Protein AF-A0A3D4A4L4-F1 (afdb_monomer)

pLDDT: mean 89.63, std 11.92, range [38.53, 98.19]

Foldseek 3Di:
DPPDDDPQWDADDDLDDPPDADFPVRGTDADPPPVVRVVSRVVLVVQLVVLCVVQPPHPCSSVSRVVSSVLSVLVVVLVNLLVLLLVLLVVPPLSNLLSCVLQVLLQVLVVVCCVPPVDCCLGRSSSNPPLSSVLSVVLSVLSVPDPSVDPVSSVVSNVSSCVSSVVSPPQCASDPVQVSDTNDPDDD

Secondary structure (DSSP, 8-state):
---------EE-S-S-BTTB---HHHHEE--SGGGHHHHHHHHHHHHHHHHHHHHTTSTTHHHHHHHHHHHHHHHHHHHHHHHHHHHHTTTSHHHHHHHHHHHHHHHHHHHHHHHHT--GGG-GGGTT-HHHHHHHHHHHHHHHHS-TTSHHHHHHHHHHHHHHHGGG-SS-TT-GGGTT--S-SS--

Sequence (188 aa):
KLIGAGRMQFLNRPLQVEGLVRLPSAFGFIDPLHSTGIAHNLIAIERTVLAMEQHWGTSSLQTTLHEHEFLQFEEFLVSDLMIDTAYKCMDSPFAFEVATMLYFAAAIRYEENRLHQNDTSMGFLCAHEPFWKSAVGEVHAMCAELELAESKNQRKLESHVRNLIEPYNTAGLCRTDLNSMYAYTAAE

Solvent-accessible surface area (backbone atoms only — not comparable to full-atom values): 10873 Å² total; per-residue (Å²): 131,85,79,78,72,72,90,75,57,47,75,54,77,73,84,73,50,91,98,57,86,68,46,52,76,74,36,35,44,75,64,75,73,88,57,50,68,62,59,52,31,53,54,44,50,51,53,50,50,52,45,43,74,77,25,66,96,47,88,58,31,65,56,54,52,50,52,51,44,52,53,50,50,46,30,49,52,48,51,46,49,51,50,54,35,25,60,65,23,55,92,30,70,67,42,20,54,51,42,47,47,57,56,51,26,24,46,52,43,38,52,51,35,56,75,75,70,58,63,72,76,40,38,67,58,32,36,58,34,68,66,51,48,49,47,54,51,52,52,34,52,49,55,72,72,46,64,59,89,39,69,69,47,35,53,50,49,44,57,49,50,53,62,66,39,48,93,41,44,84,47,47,68,86,37,79,91,44,79,87,42,64,80,57,94,68,90,130

Nearest PDB structures (foldseek):
  5fvd-assembly2_C  TM=2.547E-01  e=5.587E+00  human metapneumovirus
  5fvd-assembly1_A  TM=2.738E-01  e=7.146E+00  human metapneumovirus

Radius of gyration: 18.16 Å; Cα contacts (8 Å, |Δi|>4): 212; chains: 1; bounding box: 50×39×50 Å

Structure (mmCIF, N/CA/C/O backbone):
data_AF-A0A3D4A4L4-F1
#
_entry.id   AF-A0A3D4A4L4-F1
#
loop_
_atom_site.group_PDB
_atom_site.id
_atom_site.type_symbol
_atom_site.label_atom_id
_atom_site.label_alt_id
_atom_site.label_comp_id
_atom_site.label_asym_id
_atom_site.label_entity_id
_atom_site.label_seq_id
_atom_site.pdbx_PDB_ins_code
_atom_site.Cartn_x
_atom_site.Cartn_y
_atom_site.Cartn_z
_atom_site.occupancy
_atom_site.B_iso_or_equiv
_atom_site.auth_seq_id
_atom_site.auth_comp_id
_atom_site.auth_asym_id
_atom_site.auth_atom_id
_atom_site.pdbx_PDB_model_num
ATOM 1 N N . LYS A 1 1 ? -9.506 -28.346 -14.303 1.00 47.88 1 LYS A N 1
ATOM 2 C CA .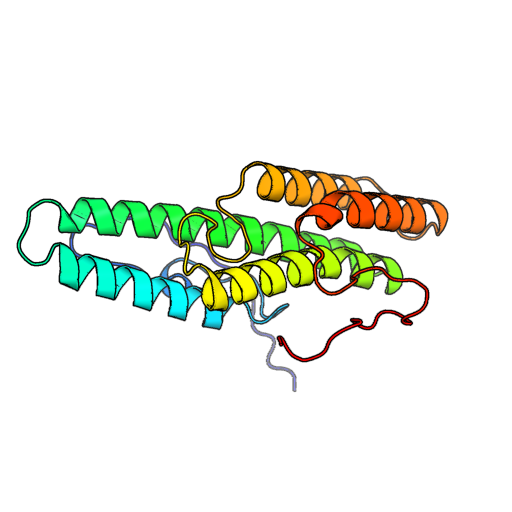 LYS A 1 1 ? -10.573 -27.391 -14.690 1.00 47.88 1 LYS A CA 1
ATOM 3 C C . LYS A 1 1 ? -10.426 -26.200 -13.752 1.00 47.88 1 LYS A C 1
ATOM 5 O O . LYS A 1 1 ? -10.782 -26.350 -12.593 1.00 47.88 1 LYS A O 1
ATOM 10 N N . LEU A 1 2 ? -9.783 -25.106 -14.176 1.00 49.56 2 LEU A N 1
ATOM 11 C CA . LEU A 1 2 ? -9.796 -23.889 -13.360 1.00 49.56 2 LEU A CA 1
ATOM 12 C C . LEU A 1 2 ? -11.250 -23.421 -13.301 1.00 49.56 2 LEU A C 1
ATOM 14 O O . LEU A 1 2 ? -11.870 -23.204 -14.341 1.00 49.56 2 LEU A O 1
ATOM 18 N N . ILE A 1 3 ? -11.816 -23.362 -12.099 1.00 55.84 3 ILE A N 1
ATOM 19 C CA . ILE A 1 3 ? -13.066 -22.646 -11.878 1.00 55.84 3 ILE A CA 1
ATOM 20 C C . ILE A 1 3 ? -12.682 -21.177 -12.016 1.00 55.84 3 ILE A C 1
ATOM 22 O O . ILE A 1 3 ? -12.005 -20.636 -11.148 1.00 55.84 3 ILE A O 1
ATOM 26 N N . GLY A 1 4 ? -13.028 -20.567 -13.148 1.00 57.97 4 GLY A N 1
ATOM 27 C CA . GLY A 1 4 ? -12.895 -19.127 -13.296 1.00 57.97 4 GLY A CA 1
ATOM 28 C C . GLY A 1 4 ? -13.881 -18.476 -12.340 1.00 57.97 4 GLY A C 1
ATOM 29 O O . GLY A 1 4 ? -15.087 -18.530 -12.578 1.00 57.97 4 GLY A O 1
ATOM 30 N N . ALA A 1 5 ? -13.388 -17.909 -11.242 1.00 65.75 5 ALA A N 1
ATOM 31 C CA . ALA A 1 5 ? -14.160 -16.901 -10.538 1.00 65.75 5 ALA A CA 1
ATOM 32 C C . ALA A 1 5 ? -14.370 -15.734 -11.518 1.00 65.75 5 ALA A C 1
ATOM 34 O O . ALA A 1 5 ? -13.467 -15.405 -12.289 1.00 65.75 5 ALA A O 1
ATOM 35 N N . GLY A 1 6 ? -15.571 -15.151 -11.543 1.00 83.19 6 GLY A N 1
ATOM 36 C CA . GLY A 1 6 ? -15.805 -13.905 -12.273 1.00 83.19 6 GLY A CA 1
ATOM 37 C C . GLY A 1 6 ? -14.993 -12.751 -11.670 1.00 83.19 6 GLY A C 1
ATOM 38 O O . GLY A 1 6 ? -14.008 -12.960 -10.965 1.00 83.19 6 GLY A O 1
ATOM 39 N N . ARG A 1 7 ? -15.426 -11.508 -11.890 1.00 89.00 7 ARG A N 1
ATOM 40 C CA . ARG A 1 7 ? -14.824 -10.360 -11.199 1.00 89.00 7 ARG A CA 1
ATOM 41 C C . ARG A 1 7 ? -14.957 -10.547 -9.682 1.00 89.00 7 ARG A C 1
ATOM 43 O O . ARG A 1 7 ? -16.070 -10.510 -9.164 1.00 89.00 7 ARG A O 1
ATOM 50 N N . MET A 1 8 ? -13.836 -10.762 -8.994 1.00 90.75 8 MET A N 1
ATOM 51 C CA . MET A 1 8 ? -13.804 -10.898 -7.534 1.00 90.75 8 MET A CA 1
ATOM 52 C C . MET A 1 8 ? -13.759 -9.537 -6.840 1.00 90.75 8 MET A C 1
ATOM 54 O O . MET A 1 8 ? -14.160 -9.436 -5.687 1.00 90.75 8 MET A O 1
ATOM 58 N N . GLN A 1 9 ? -13.280 -8.499 -7.531 1.00 94.56 9 GLN A N 1
ATOM 59 C CA . GLN A 1 9 ? -13.103 -7.172 -6.950 1.00 94.56 9 GLN A CA 1
ATOM 60 C C . GLN A 1 9 ? -14.441 -6.493 -6.692 1.00 94.56 9 GLN A C 1
ATOM 62 O O . GLN A 1 9 ? -15.271 -6.384 -7.602 1.00 94.56 9 GLN A O 1
ATOM 67 N N . PHE A 1 10 ? -14.621 -5.971 -5.483 1.00 94.69 10 PHE A N 1
ATOM 68 C CA . PHE A 1 10 ? -15.789 -5.178 -5.119 1.00 94.69 10 PHE A CA 1
ATOM 69 C C . PHE A 1 10 ? -15.448 -4.135 -4.057 1.00 94.69 10 PHE A C 1
ATOM 71 O O . PHE A 1 10 ? -14.493 -4.284 -3.296 1.00 94.69 10 PHE A O 1
ATOM 78 N N . LEU A 1 11 ? -16.278 -3.094 -4.001 1.00 93.81 11 LEU A N 1
ATOM 79 C CA . LEU A 1 11 ? -16.289 -2.083 -2.950 1.00 93.81 11 LEU A CA 1
ATOM 80 C C . LEU A 1 11 ? -17.751 -1.735 -2.637 1.00 93.81 11 LEU A C 1
ATOM 82 O O . LEU A 1 11 ? -18.471 -1.229 -3.498 1.00 93.81 11 LEU A O 1
ATOM 86 N N . ASN A 1 12 ? -18.190 -2.002 -1.413 1.00 89.69 12 ASN A N 1
ATOM 87 C CA . ASN A 1 12 ? -19.547 -1.769 -0.934 1.00 89.69 12 ASN A CA 1
ATOM 88 C C . ASN A 1 12 ? -19.632 -0.430 -0.189 1.00 89.69 12 ASN A C 1
ATOM 90 O O . ASN A 1 12 ? -18.861 -0.168 0.733 1.00 89.69 12 ASN A O 1
ATOM 94 N N . ARG A 1 13 ? -20.616 0.400 -0.561 1.00 84.06 13 ARG A N 1
ATOM 95 C CA . ARG A 1 13 ? -20.945 1.680 0.095 1.00 84.06 13 ARG A CA 1
ATOM 96 C C . ARG A 1 13 ? -22.380 1.662 0.669 1.00 84.06 13 ARG A C 1
ATOM 98 O O . ARG A 1 13 ? -23.184 0.874 0.173 1.00 84.06 13 ARG A O 1
ATOM 105 N N . PRO A 1 14 ? -22.734 2.506 1.669 1.00 78.25 14 PRO A N 1
ATOM 106 C CA . PRO A 1 14 ? -21.886 3.482 2.390 1.00 78.25 14 PRO A CA 1
ATOM 107 C C . PRO A 1 14 ? -20.747 2.780 3.133 1.00 78.25 14 PRO A C 1
ATOM 109 O O . PRO A 1 14 ? -20.804 1.566 3.191 1.00 78.25 14 PRO A O 1
ATOM 112 N N . LEU A 1 15 ? -19.731 3.470 3.666 1.00 72.38 15 LEU A N 1
ATOM 113 C CA . LEU A 1 15 ? -18.659 2.842 4.479 1.00 72.38 15 LEU A CA 1
ATOM 114 C C . LEU A 1 15 ? -18.995 2.787 5.973 1.00 72.38 15 LEU A C 1
ATOM 116 O O . LEU A 1 15 ? -18.639 1.818 6.629 1.00 72.38 15 LEU A O 1
ATOM 120 N N . GLN A 1 16 ? -19.834 3.710 6.437 1.00 81.19 16 GLN A N 1
ATOM 121 C CA . GLN A 1 16 ? -20.338 3.774 7.807 1.00 81.19 16 GLN A CA 1
ATOM 122 C C . GLN A 1 16 ? -21.816 3.386 7.847 1.00 81.19 16 GLN A C 1
ATOM 124 O O . GLN A 1 16 ? -22.593 3.808 6.982 1.00 81.19 16 GLN A O 1
ATOM 129 N N . VAL A 1 17 ? -22.197 2.553 8.815 1.00 80.19 17 VAL A N 1
ATOM 130 C CA . VAL A 1 17 ? -23.597 2.219 9.116 1.00 80.19 17 VAL A CA 1
ATOM 131 C C . VAL A 1 17 ? -23.789 2.315 10.620 1.00 80.19 17 VAL A C 1
ATOM 133 O O . VAL A 1 17 ? -23.038 1.726 11.388 1.00 80.19 17 VAL A O 1
ATOM 136 N N . GLU A 1 18 ? -24.813 3.048 11.040 1.00 80.00 18 GLU A N 1
ATOM 137 C CA . GLU A 1 18 ? -25.106 3.223 12.457 1.00 80.00 18 GLU A CA 1
ATOM 138 C C . GLU A 1 18 ? -25.354 1.876 13.150 1.00 80.00 18 GLU A C 1
ATOM 140 O O . GLU A 1 18 ? -26.097 1.026 12.653 1.00 80.00 18 GLU A O 1
ATOM 145 N N . GLY A 1 19 ? -24.698 1.671 14.295 1.00 79.25 19 GLY A N 1
ATOM 146 C CA . GLY A 1 19 ? -24.814 0.444 15.083 1.00 79.25 19 GLY A CA 1
ATOM 147 C C . GLY A 1 19 ? -24.097 -0.782 14.505 1.00 79.25 19 GLY A C 1
ATOM 148 O O . GLY A 1 19 ? -24.238 -1.869 15.065 1.00 79.25 19 GLY A O 1
ATOM 149 N N . LEU A 1 20 ? -23.330 -0.643 13.418 1.00 83.94 20 LEU A N 1
ATOM 150 C CA . LEU A 1 20 ? -22.525 -1.717 12.834 1.00 83.94 20 LEU A CA 1
ATOM 151 C C . LEU A 1 20 ? -21.086 -1.251 12.604 1.00 83.94 20 LEU A C 1
ATOM 153 O O . LEU A 1 20 ? -20.845 -0.095 12.278 1.00 83.94 20 LEU A O 1
ATOM 157 N N . VAL A 1 21 ? -20.143 -2.185 12.729 1.00 86.81 21 VAL A N 1
ATOM 158 C CA . VAL A 1 21 ? -18.753 -2.005 12.292 1.00 86.81 21 VAL A CA 1
ATOM 159 C C . VAL A 1 21 ? -18.485 -2.985 11.169 1.00 86.81 21 VAL A C 1
ATOM 161 O O . VAL A 1 21 ? -18.735 -4.187 11.313 1.00 86.81 21 VAL A O 1
ATOM 164 N N . ARG A 1 22 ? -17.969 -2.498 10.046 1.00 89.19 22 ARG A N 1
ATOM 165 C CA . ARG A 1 22 ? -17.517 -3.342 8.946 1.00 89.19 22 ARG A CA 1
ATOM 166 C C . ARG A 1 22 ? -16.016 -3.484 8.950 1.00 89.19 22 ARG A C 1
ATOM 168 O O . ARG A 1 22 ? -15.274 -2.518 8.853 1.00 89.19 22 ARG A O 1
ATOM 175 N N . LEU A 1 23 ? -15.599 -4.741 8.950 1.00 91.88 23 LEU A N 1
ATOM 176 C CA . LEU A 1 23 ? -14.222 -5.109 8.678 1.00 91.88 23 LEU A CA 1
ATOM 177 C C . LEU A 1 23 ? -13.905 -4.940 7.179 1.00 91.88 23 LEU A C 1
ATOM 179 O O . LEU A 1 23 ? -14.826 -4.994 6.354 1.00 91.88 23 LEU A O 1
ATOM 183 N N . PRO A 1 24 ? -12.620 -4.828 6.801 1.00 93.94 24 PRO A N 1
ATOM 184 C CA . PRO A 1 24 ? -12.190 -4.647 5.417 1.00 93.94 24 PRO A CA 1
ATOM 185 C C . PRO A 1 24 ? -12.809 -5.630 4.430 1.00 93.94 24 PRO A C 1
ATOM 187 O O . PRO A 1 24 ? -13.312 -5.220 3.389 1.00 93.94 24 PRO A O 1
ATOM 190 N N . SER A 1 25 ? -12.881 -6.916 4.786 1.00 93.38 25 SER A N 1
ATOM 191 C CA . SER A 1 25 ? -13.486 -7.941 3.918 1.00 93.38 25 SER A CA 1
ATOM 192 C C . SER A 1 25 ? -14.992 -7.766 3.685 1.00 93.38 25 SER A C 1
ATOM 194 O O . SER A 1 25 ? -15.518 -8.266 2.692 1.00 93.38 25 SER A O 1
ATOM 196 N N . ALA A 1 26 ? -15.700 -7.060 4.570 1.00 91.06 26 ALA A N 1
ATOM 197 C CA . ALA A 1 26 ? -17.127 -6.793 4.422 1.00 91.06 26 ALA A CA 1
ATOM 198 C C . ALA A 1 26 ? -17.397 -5.613 3.477 1.00 91.06 26 ALA A C 1
ATOM 200 O O . ALA A 1 26 ? -18.427 -5.590 2.791 1.00 91.06 26 ALA A O 1
ATOM 201 N N . PHE A 1 27 ? -16.491 -4.630 3.426 1.00 90.19 27 PHE A N 1
ATOM 202 C CA . PHE A 1 27 ? -16.643 -3.482 2.538 1.00 90.19 27 PHE A CA 1
ATOM 203 C C . PHE A 1 27 ? -15.868 -3.606 1.227 1.00 90.19 27 PHE A C 1
ATOM 205 O O . PHE A 1 27 ? -16.249 -2.924 0.284 1.00 90.19 27 PHE A O 1
ATOM 212 N N . GLY A 1 28 ? -14.864 -4.474 1.090 1.00 93.62 28 GLY A N 1
ATOM 213 C CA . GLY A 1 28 ? -14.193 -4.630 -0.196 1.00 93.62 28 GLY A CA 1
ATOM 214 C C . GLY A 1 28 ? -13.243 -5.813 -0.332 1.00 93.62 28 GLY A C 1
ATOM 215 O O . GLY A 1 28 ? -12.810 -6.437 0.635 1.00 93.62 28 GLY A O 1
ATOM 216 N N . PHE A 1 29 ? -12.893 -6.086 -1.584 1.00 95.69 29 PHE A N 1
ATOM 217 C CA . PHE A 1 29 ? -11.859 -7.033 -1.981 1.00 95.69 29 PHE A CA 1
ATOM 218 C C . PHE A 1 29 ? -11.120 -6.493 -3.208 1.00 95.69 29 PHE A C 1
ATOM 220 O O . PHE A 1 29 ? -11.766 -6.028 -4.150 1.00 95.69 29 PHE A O 1
ATOM 227 N N . ILE A 1 30 ? -9.786 -6.578 -3.189 1.00 95.88 30 ILE A N 1
ATOM 228 C CA . ILE A 1 30 ? -8.907 -6.109 -4.272 1.00 95.88 30 ILE A CA 1
ATOM 229 C C . ILE A 1 30 ? -8.389 -7.302 -5.072 1.00 95.88 30 ILE A C 1
ATOM 231 O O . ILE A 1 30 ? -8.858 -7.557 -6.168 1.00 95.88 30 ILE A O 1
ATOM 235 N N . ASP A 1 31 ? -7.428 -8.053 -4.544 1.00 96.06 31 ASP A N 1
ATOM 236 C CA . ASP A 1 31 ? -6.776 -9.153 -5.255 1.00 96.06 31 ASP A CA 1
ATOM 237 C C . ASP A 1 31 ? -6.021 -10.034 -4.245 1.00 96.06 31 ASP A C 1
ATOM 239 O O . ASP A 1 31 ? -5.646 -9.534 -3.179 1.00 96.06 31 ASP A O 1
ATOM 243 N N . PRO A 1 32 ? -5.784 -11.332 -4.518 1.00 95.06 32 PRO A N 1
ATOM 244 C CA . PRO A 1 32 ? -4.925 -12.152 -3.662 1.00 95.06 32 PRO A CA 1
ATOM 245 C C . PRO A 1 32 ? -3.440 -11.744 -3.674 1.00 95.06 32 PRO A C 1
ATOM 247 O O . PRO A 1 32 ? -2.703 -12.181 -2.784 1.00 95.06 32 PRO A O 1
ATOM 250 N N . LEU A 1 33 ? -2.974 -10.948 -4.646 1.00 95.62 33 LEU A N 1
ATOM 251 C CA . LEU A 1 33 ? -1.589 -10.476 -4.693 1.00 95.62 33 LEU A CA 1
ATOM 252 C C . LEU A 1 33 ? -1.197 -9.777 -3.374 1.00 95.62 33 LEU A C 1
ATOM 254 O O . LEU A 1 33 ? -1.959 -8.990 -2.819 1.00 95.62 33 LEU A O 1
ATOM 258 N N . HIS A 1 34 ? -0.011 -10.108 -2.852 1.00 95.06 34 HIS A N 1
ATOM 259 C CA . HIS A 1 34 ? 0.521 -9.672 -1.547 1.00 95.06 34 HIS A CA 1
ATOM 260 C C . HIS A 1 34 ? -0.205 -10.181 -0.288 1.00 95.06 34 HIS A C 1
ATOM 262 O O . HIS A 1 34 ? 0.258 -9.920 0.819 1.00 95.06 34 HIS A O 1
ATOM 268 N N . SER A 1 35 ? -1.305 -10.935 -0.410 1.00 94.44 35 SER A N 1
ATOM 269 C CA . SER A 1 35 ? -2.033 -11.513 0.739 1.00 94.44 35 SER A CA 1
ATOM 270 C C . SER A 1 35 ? -2.450 -10.493 1.817 1.00 94.44 35 SER A C 1
ATOM 272 O O . SER A 1 35 ? -2.609 -10.837 2.989 1.00 94.44 35 SER A O 1
ATOM 274 N N . THR A 1 36 ? -2.671 -9.232 1.436 1.00 95.44 36 THR A N 1
ATOM 275 C CA . THR A 1 36 ? -2.942 -8.124 2.372 1.00 95.44 36 THR A CA 1
ATOM 276 C C . THR A 1 36 ? -4.283 -8.252 3.093 1.00 95.44 36 THR A C 1
ATOM 278 O O . THR A 1 36 ? -4.438 -7.741 4.200 1.00 95.44 36 THR A O 1
ATOM 281 N N . GLY A 1 37 ? -5.249 -8.965 2.505 1.00 95.06 37 GLY A N 1
ATOM 282 C CA . GLY A 1 37 ? -6.613 -9.063 3.025 1.00 95.06 37 GLY A CA 1
ATOM 283 C C . GLY A 1 37 ? -6.705 -9.608 4.454 1.00 95.06 37 GLY A C 1
ATOM 284 O O . GLY A 1 37 ? -7.455 -9.062 5.261 1.00 95.06 37 GLY A O 1
ATOM 285 N N . ILE A 1 38 ? -5.938 -10.649 4.800 1.00 95.12 38 ILE A N 1
ATOM 286 C CA . ILE A 1 38 ? -5.973 -11.229 6.155 1.00 95.12 38 ILE A CA 1
ATOM 287 C C . ILE A 1 38 ? -5.370 -10.251 7.165 1.00 95.12 38 ILE A C 1
ATOM 289 O O . ILE A 1 38 ? -6.010 -9.955 8.173 1.00 95.12 38 ILE A O 1
ATOM 293 N N . ALA A 1 39 ? -4.183 -9.712 6.871 1.00 95.06 39 ALA A N 1
ATOM 294 C CA . ALA A 1 39 ? -3.501 -8.759 7.744 1.00 95.06 39 ALA A CA 1
ATOM 295 C C . ALA A 1 39 ? -4.376 -7.525 8.016 1.00 95.06 39 ALA A C 1
ATOM 297 O O . ALA A 1 39 ? -4.604 -7.170 9.170 1.00 95.06 39 ALA A O 1
ATOM 298 N N . HIS A 1 40 ? -4.967 -6.947 6.967 1.00 96.19 40 HIS A N 1
ATOM 299 C CA . HIS A 1 40 ? -5.843 -5.784 7.087 1.00 96.19 40 HIS A CA 1
ATOM 300 C C . HIS A 1 40 ? -7.078 -6.074 7.963 1.00 96.19 40 HIS A C 1
ATOM 302 O O . HIS A 1 40 ? -7.433 -5.263 8.817 1.00 96.19 40 HIS A O 1
ATOM 308 N N . ASN A 1 41 ? -7.707 -7.251 7.826 1.00 95.94 41 ASN A N 1
ATOM 309 C CA . ASN A 1 41 ? -8.836 -7.627 8.688 1.00 95.94 41 ASN A CA 1
ATOM 310 C C . ASN A 1 41 ? -8.423 -7.807 10.155 1.00 95.94 41 ASN A C 1
ATOM 312 O O . ASN A 1 41 ? -9.157 -7.372 11.037 1.00 95.94 41 ASN A O 1
ATOM 316 N N . LEU A 1 42 ? -7.268 -8.418 10.431 1.00 95.56 42 LEU A N 1
ATOM 317 C CA . LEU A 1 42 ? -6.788 -8.598 11.806 1.00 95.56 42 LEU A CA 1
ATOM 318 C C . LEU A 1 42 ? -6.499 -7.255 12.487 1.00 95.56 42 LEU A C 1
ATOM 320 O O . LEU A 1 42 ? -6.905 -7.055 13.629 1.00 95.56 42 LEU A O 1
ATOM 324 N N . ILE A 1 43 ? -5.888 -6.313 11.766 1.00 94.38 43 ILE A N 1
ATOM 325 C CA . ILE A 1 43 ? -5.636 -4.948 12.253 1.00 94.38 43 ILE A CA 1
ATOM 326 C C . ILE A 1 43 ? -6.956 -4.218 12.541 1.00 94.38 43 ILE A C 1
ATOM 328 O O . ILE A 1 43 ? -7.094 -3.546 13.562 1.00 94.38 43 ILE A O 1
ATOM 332 N N . ALA A 1 44 ? -7.955 -4.368 11.668 1.00 94.62 44 ALA A N 1
ATOM 333 C CA . ALA A 1 44 ? -9.276 -3.786 11.882 1.00 94.62 44 ALA A CA 1
ATOM 334 C C . ALA A 1 44 ? -9.992 -4.375 13.108 1.00 94.62 44 ALA A C 1
ATOM 336 O O . ALA A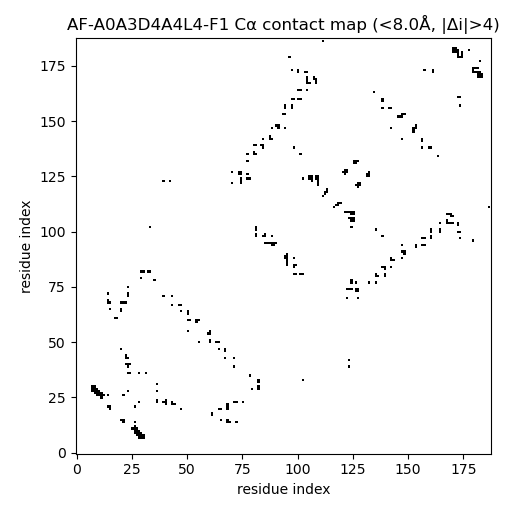 1 44 ? -10.613 -3.628 13.867 1.00 94.62 44 ALA A O 1
ATOM 337 N N . ILE A 1 45 ? -9.887 -5.691 13.331 1.00 94.94 45 ILE A N 1
ATOM 338 C CA . ILE A 1 45 ? -10.430 -6.356 14.524 1.00 94.94 45 ILE A CA 1
ATOM 339 C C . ILE A 1 45 ? -9.761 -5.805 15.782 1.00 94.94 45 ILE A C 1
ATOM 341 O O . ILE A 1 45 ? -10.462 -5.414 16.710 1.00 94.94 45 ILE A O 1
ATOM 345 N N . GLU A 1 46 ? -8.431 -5.722 15.798 1.00 93.88 46 GLU A N 1
ATOM 346 C CA . GLU A 1 46 ? -7.661 -5.184 16.923 1.00 93.88 46 GLU A CA 1
ATOM 347 C C . GLU A 1 46 ? -8.102 -3.756 17.277 1.00 93.88 46 GLU A C 1
ATOM 349 O O . GLU A 1 46 ? -8.488 -3.495 18.415 1.00 93.88 46 GLU A O 1
ATOM 354 N N . ARG A 1 47 ? -8.155 -2.851 16.291 1.00 92.69 47 ARG A N 1
ATOM 355 C CA . ARG A 1 47 ? -8.623 -1.468 16.491 1.00 92.69 47 ARG A CA 1
ATOM 356 C C . ARG A 1 47 ? -10.071 -1.401 16.977 1.00 92.69 47 ARG A C 1
ATOM 358 O O . ARG A 1 47 ? -10.387 -0.602 17.851 1.00 92.69 47 ARG A O 1
ATOM 365 N N . THR A 1 48 ? -10.946 -2.251 16.439 1.00 93.00 48 THR A N 1
ATOM 366 C CA . THR A 1 48 ? -12.358 -2.311 16.847 1.00 93.00 48 THR A CA 1
ATOM 367 C C . THR A 1 48 ? -12.493 -2.751 18.302 1.00 93.00 48 THR A C 1
ATOM 369 O O . THR A 1 48 ? -13.219 -2.119 19.064 1.00 93.00 48 THR A O 1
ATOM 372 N N . VAL A 1 49 ? -11.773 -3.802 18.706 1.00 94.56 49 VAL A N 1
ATOM 373 C CA . VAL A 1 49 ? -11.783 -4.298 20.088 1.00 94.56 49 VAL A CA 1
ATOM 374 C C . VAL A 1 49 ? -11.232 -3.242 21.040 1.00 94.56 49 VAL A C 1
ATOM 376 O O . VAL A 1 49 ? -11.884 -2.954 22.036 1.00 94.56 49 VAL A O 1
ATOM 379 N N . LEU A 1 50 ? -10.111 -2.595 20.708 1.00 93.50 50 LEU A N 1
ATOM 380 C CA . LEU A 1 50 ? -9.542 -1.521 21.531 1.00 93.50 50 LEU A CA 1
ATOM 381 C C . LEU A 1 50 ? -10.506 -0.337 21.686 1.00 93.50 50 LEU A C 1
ATOM 383 O O . LEU A 1 50 ? -10.692 0.166 22.794 1.00 93.50 50 LEU A O 1
ATOM 387 N N . ALA A 1 51 ? -11.169 0.082 20.605 1.00 93.50 51 ALA A N 1
ATOM 388 C CA . ALA A 1 51 ? -12.181 1.134 20.664 1.00 93.50 51 ALA A CA 1
ATOM 389 C C . ALA A 1 51 ? -13.369 0.732 21.550 1.00 93.50 51 ALA A C 1
ATOM 391 O O . ALA A 1 51 ? -13.844 1.538 22.352 1.00 93.50 51 ALA A O 1
ATOM 392 N N . MET A 1 52 ? -13.830 -0.520 21.444 1.00 94.00 52 MET A N 1
ATOM 393 C CA . MET A 1 52 ? -14.871 -1.057 22.317 1.00 94.00 52 MET A CA 1
ATOM 394 C C . MET A 1 52 ? -14.409 -1.061 23.774 1.00 94.00 52 MET A C 1
ATOM 396 O O . MET A 1 52 ? -15.127 -0.539 24.612 1.00 94.00 52 MET A O 1
ATOM 400 N N . GLU A 1 53 ? -13.219 -1.566 24.090 1.00 96.75 53 GLU A N 1
ATOM 401 C CA . GLU A 1 53 ? -12.689 -1.592 25.460 1.00 96.75 53 GLU A CA 1
ATOM 402 C C . GLU A 1 53 ? -12.583 -0.193 26.084 1.00 96.75 53 GLU A C 1
ATOM 404 O O . GLU A 1 53 ? -12.921 -0.012 27.254 1.00 96.75 53 GLU A O 1
ATOM 409 N N . GLN A 1 54 ? -12.151 0.805 25.310 1.00 95.94 54 GLN A N 1
ATOM 410 C CA . GLN A 1 54 ? -11.910 2.166 25.802 1.00 95.94 54 GLN A CA 1
ATOM 411 C C . GLN A 1 54 ? -13.174 3.029 25.877 1.00 95.94 54 GLN A C 1
ATOM 413 O O . GLN A 1 54 ? -13.261 3.927 26.718 1.00 95.94 54 GLN A O 1
ATOM 418 N N . HIS A 1 55 ? -14.152 2.781 25.005 1.00 95.56 55 HIS A N 1
ATOM 419 C CA . HIS A 1 55 ? -15.320 3.649 24.839 1.00 95.56 55 HIS A CA 1
ATOM 420 C C . HIS A 1 55 ? -16.659 2.929 25.052 1.00 95.56 55 HIS A C 1
ATOM 422 O O . HIS A 1 55 ? -17.711 3.504 24.776 1.00 95.56 55 HIS A O 1
ATOM 428 N N . TRP A 1 56 ? -16.678 1.690 25.559 1.00 95.19 56 TRP A N 1
ATOM 429 C CA . TRP A 1 56 ? -17.930 0.951 25.751 1.00 95.19 56 TRP A CA 1
ATOM 430 C C . TRP A 1 56 ? -18.957 1.737 26.573 1.00 95.19 56 TRP A C 1
ATOM 432 O O . TRP A 1 56 ? -18.665 2.237 27.660 1.00 95.19 56 TRP A O 1
ATOM 442 N N . GLY A 1 57 ? -20.189 1.818 26.067 1.00 93.75 57 GLY A N 1
ATOM 443 C CA . GLY A 1 57 ? -21.288 2.506 26.747 1.00 93.75 57 GLY A CA 1
ATOM 444 C C . GLY A 1 57 ? -21.148 4.031 26.824 1.00 93.75 57 GLY A C 1
ATOM 445 O O . GLY A 1 57 ? -21.988 4.675 27.452 1.00 93.75 57 GLY A O 1
ATOM 446 N N . THR A 1 58 ? -20.131 4.626 26.194 1.00 95.62 58 THR A N 1
ATOM 447 C CA . THR A 1 58 ? -20.002 6.080 26.065 1.00 95.62 58 THR A CA 1
ATOM 448 C C . THR A 1 58 ? -20.559 6.554 24.722 1.00 95.62 58 THR A C 1
ATOM 450 O O . THR A 1 58 ? -20.691 5.793 23.763 1.00 95.62 58 THR A O 1
ATOM 453 N N . SER A 1 59 ? -20.854 7.851 24.625 1.00 92.25 59 SER A N 1
ATOM 454 C CA . SER A 1 59 ? -21.250 8.474 23.358 1.00 92.25 59 SER A CA 1
ATOM 455 C C . SER A 1 59 ? -20.109 8.566 22.338 1.00 92.25 59 SER A C 1
ATOM 457 O O . SER A 1 59 ? -20.378 8.818 21.167 1.00 92.25 59 SER A O 1
ATOM 459 N N . SER A 1 60 ? -18.849 8.373 22.751 1.00 94.50 60 SER A N 1
ATOM 460 C CA . SER A 1 60 ? -17.690 8.484 21.858 1.00 94.50 60 SER A CA 1
ATOM 461 C C . SER A 1 60 ? -17.430 7.219 21.040 1.00 94.50 60 SER A C 1
ATOM 463 O O . SER A 1 60 ? -16.774 7.318 20.009 1.00 94.50 60 SER A O 1
ATOM 465 N N . LEU A 1 61 ? -17.970 6.060 21.443 1.00 93.19 61 LEU A N 1
ATOM 466 C CA . LEU A 1 61 ? -17.727 4.778 20.772 1.00 93.19 61 LEU A CA 1
ATOM 467 C C . LEU A 1 61 ? -18.028 4.832 19.274 1.00 93.19 61 LEU A C 1
ATOM 469 O O . LEU A 1 61 ? -17.185 4.462 18.464 1.00 93.19 61 LEU A O 1
ATOM 473 N N . GLN A 1 62 ? -19.214 5.320 18.899 1.00 91.00 62 GLN A N 1
ATOM 474 C CA . GLN A 1 62 ? -19.619 5.358 17.493 1.00 91.00 62 GLN A CA 1
ATOM 475 C C . GLN A 1 62 ? -18.685 6.246 16.662 1.00 91.00 62 GLN A C 1
ATOM 477 O O . GLN A 1 62 ? -18.324 5.878 15.547 1.00 91.00 62 GLN A O 1
ATOM 482 N N . THR A 1 63 ? -18.267 7.390 17.210 1.00 91.75 63 THR A N 1
ATOM 483 C CA . THR A 1 63 ? -17.327 8.299 16.544 1.00 91.75 63 THR A CA 1
ATOM 484 C C . THR A 1 63 ? -15.975 7.625 16.327 1.00 91.75 63 THR A C 1
ATOM 486 O O . THR A 1 63 ? -15.487 7.616 15.202 1.00 91.75 63 THR A O 1
ATOM 489 N N . THR A 1 64 ? -15.414 6.982 17.355 1.00 92.62 64 THR A N 1
ATOM 490 C CA . THR A 1 64 ? -14.133 6.265 17.251 1.00 92.62 64 THR A CA 1
ATOM 491 C C . THR A 1 64 ? -14.198 5.122 16.232 1.00 92.62 64 THR A C 1
ATOM 493 O O . THR A 1 64 ? -13.291 4.957 15.418 1.00 92.62 64 THR A O 1
ATOM 496 N N . LEU A 1 65 ? -15.290 4.352 16.215 1.00 91.75 65 LEU A N 1
ATOM 497 C CA . LEU A 1 65 ? -15.482 3.277 15.235 1.00 91.75 65 LEU A CA 1
ATOM 498 C C . LEU A 1 65 ? -15.584 3.822 13.803 1.00 91.75 65 LEU A C 1
ATOM 500 O O . LEU A 1 65 ? -14.961 3.276 12.894 1.00 91.75 65 LEU A O 1
ATOM 504 N N . HIS A 1 66 ? -16.302 4.928 13.600 1.00 90.38 66 HIS A N 1
ATOM 505 C CA . HIS A 1 66 ? -16.397 5.594 12.300 1.00 90.38 66 HIS A CA 1
ATOM 506 C C . HIS A 1 66 ? -15.056 6.154 11.810 1.00 90.38 66 HIS A C 1
ATOM 508 O O . HIS A 1 66 ? -14.766 6.074 10.612 1.00 90.38 66 HIS A O 1
ATOM 514 N N . GLU A 1 67 ? -14.244 6.714 12.709 1.00 90.38 67 GLU A N 1
ATOM 515 C CA . GLU A 1 67 ? -12.880 7.157 12.406 1.00 90.38 67 GLU A CA 1
ATOM 516 C C . GLU A 1 67 ? -12.015 5.971 11.966 1.00 90.38 67 GLU A C 1
ATOM 518 O O . GLU A 1 67 ? -11.345 6.042 10.937 1.00 90.38 67 GLU A O 1
ATOM 523 N N . HIS A 1 68 ? -12.088 4.840 12.673 1.00 90.56 68 HIS A N 1
ATOM 524 C CA . HIS A 1 68 ? -11.368 3.628 12.287 1.00 90.56 68 HIS A CA 1
ATOM 525 C C . HIS A 1 68 ? -11.822 3.057 10.940 1.00 90.56 68 HIS A C 1
ATOM 527 O O . HIS A 1 68 ? -10.967 2.645 10.159 1.00 90.56 68 HIS A O 1
ATOM 533 N N . GLU A 1 69 ? -13.120 3.043 10.632 1.00 90.44 69 GLU A N 1
ATOM 534 C CA . GLU A 1 69 ? -13.612 2.617 9.313 1.00 90.44 69 GLU A CA 1
ATOM 535 C C . GLU A 1 69 ? -13.103 3.528 8.187 1.00 90.44 69 GLU A C 1
ATOM 537 O O . GLU A 1 69 ? -12.727 3.044 7.119 1.00 90.44 69 GLU A O 1
ATOM 542 N N . PHE A 1 70 ? -13.044 4.844 8.419 1.00 90.00 70 PHE A N 1
ATOM 543 C CA . PHE A 1 70 ? -12.484 5.788 7.449 1.00 90.00 70 PHE A CA 1
ATOM 544 C C . PHE A 1 70 ? -10.990 5.531 7.207 1.00 90.00 70 PHE A C 1
ATOM 546 O O . PHE A 1 70 ? -10.544 5.458 6.063 1.00 90.00 70 PHE A O 1
ATOM 553 N N . LEU A 1 71 ? -10.224 5.324 8.278 1.00 92.12 71 LEU A N 1
ATOM 554 C CA . LEU A 1 71 ? -8.797 5.012 8.201 1.00 92.12 71 LEU A CA 1
ATOM 555 C C . LEU A 1 71 ? -8.518 3.680 7.485 1.00 92.12 71 LEU A C 1
ATOM 557 O O . LEU A 1 71 ? -7.576 3.602 6.696 1.00 92.12 71 LEU A O 1
ATOM 561 N N . GLN A 1 72 ? -9.346 2.657 7.710 1.00 93.25 72 GLN A N 1
ATOM 562 C CA . GLN A 1 72 ? -9.273 1.372 6.996 1.00 93.25 72 GLN A CA 1
ATOM 563 C C . GLN A 1 72 ? -9.597 1.521 5.506 1.00 93.25 72 GLN A C 1
ATOM 565 O O . GLN A 1 72 ? -9.044 0.822 4.658 1.00 93.25 72 GLN A O 1
ATOM 570 N N . PHE A 1 73 ? -10.493 2.441 5.154 1.00 93.69 73 PHE A N 1
ATOM 571 C CA . PHE A 1 73 ? -10.777 2.730 3.754 1.00 93.69 73 PHE A CA 1
ATOM 572 C C . PHE A 1 73 ? -9.582 3.390 3.048 1.00 93.69 73 PHE A C 1
ATOM 574 O O . PHE A 1 73 ? -9.263 3.014 1.922 1.00 93.69 73 PHE A O 1
ATOM 581 N N . GLU A 1 74 ? -8.870 4.307 3.706 1.00 93.88 74 GLU A N 1
ATOM 582 C CA . GLU A 1 74 ? -7.618 4.865 3.169 1.00 93.88 74 GLU A CA 1
ATOM 583 C C . GLU A 1 74 ? -6.548 3.770 2.976 1.00 93.88 74 GLU A C 1
ATOM 585 O O . GLU A 1 74 ? -5.902 3.709 1.929 1.00 93.88 74 GLU A O 1
ATOM 590 N N . GLU A 1 75 ? -6.413 2.847 3.936 1.00 96.69 75 GLU A N 1
ATOM 591 C CA . GLU A 1 75 ? -5.523 1.671 3.848 1.00 96.69 75 GLU A CA 1
ATOM 592 C C . GLU A 1 75 ? -5.876 0.757 2.666 1.00 96.69 75 GLU A C 1
ATOM 594 O O . GLU A 1 75 ? -4.994 0.256 1.957 1.00 96.69 75 GLU A O 1
ATOM 599 N N . PHE A 1 76 ? -7.173 0.575 2.413 1.00 96.50 76 PHE A N 1
ATOM 600 C CA . PHE A 1 76 ? -7.678 -0.162 1.259 1.00 96.50 76 PHE A CA 1
ATOM 601 C C . PHE A 1 76 ? -7.262 0.503 -0.058 1.00 96.50 76 PHE A C 1
ATOM 603 O O . PHE A 1 76 ? -6.757 -0.181 -0.943 1.00 96.50 76 PHE A O 1
ATOM 610 N N . LEU A 1 77 ? -7.421 1.824 -0.189 1.00 95.75 77 LEU A N 1
ATOM 611 C CA . LEU A 1 77 ? -7.073 2.546 -1.419 1.00 95.75 77 LEU A CA 1
ATOM 612 C C . LEU A 1 77 ? -5.572 2.504 -1.728 1.00 95.75 77 LEU A C 1
ATOM 614 O O . LEU A 1 77 ? -5.189 2.321 -2.880 1.00 95.75 77 LEU A O 1
ATOM 618 N N . VAL A 1 78 ? -4.717 2.631 -0.711 1.00 97.50 78 VAL A N 1
ATOM 619 C CA . VAL A 1 78 ? -3.259 2.515 -0.895 1.00 97.50 78 VAL A CA 1
ATOM 620 C C . VAL A 1 78 ? -2.880 1.099 -1.333 1.00 97.50 78 VAL A C 1
ATOM 622 O O . VAL A 1 78 ? -2.068 0.930 -2.243 1.00 97.50 78 VAL A O 1
ATOM 625 N N . SER A 1 79 ? -3.508 0.080 -0.738 1.00 97.31 79 SER A N 1
ATOM 626 C CA . SER A 1 79 ? -3.315 -1.320 -1.136 1.00 97.31 79 SER A CA 1
ATOM 627 C C . SER A 1 79 ? -3.748 -1.572 -2.584 1.00 97.31 79 SER A C 1
ATOM 629 O O . SER A 1 79 ? -3.024 -2.232 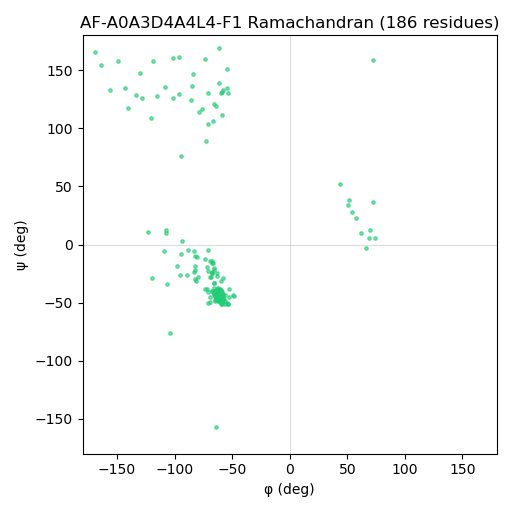-3.327 1.00 97.31 79 SER A O 1
ATOM 631 N N . ASP A 1 80 ? -4.899 -1.026 -2.990 1.00 97.50 80 ASP A N 1
ATOM 632 C CA . ASP A 1 80 ? -5.432 -1.130 -4.355 1.00 97.50 80 ASP A CA 1
ATOM 633 C C . ASP A 1 80 ? -4.455 -0.532 -5.366 1.00 97.50 80 ASP A C 1
ATOM 635 O O . ASP A 1 80 ? -4.103 -1.169 -6.356 1.00 97.50 80 ASP A O 1
ATOM 639 N N . LEU A 1 81 ? -3.914 0.645 -5.049 1.00 97.81 81 LEU A N 1
ATOM 640 C CA . LEU A 1 81 ? -2.974 1.346 -5.913 1.00 97.81 81 LEU A CA 1
ATOM 641 C C . LEU A 1 81 ? -1.641 0.600 -6.070 1.00 97.81 81 LEU A C 1
ATOM 643 O O . LEU A 1 81 ? -1.111 0.523 -7.180 1.00 97.81 81 LEU A O 1
ATOM 647 N N . MET A 1 82 ? -1.107 0.006 -4.997 1.00 98.19 82 MET A N 1
ATOM 648 C CA . MET A 1 82 ? 0.103 -0.827 -5.073 1.00 98.19 82 MET A CA 1
ATOM 649 C C . MET A 1 82 ? -0.126 -2.099 -5.898 1.00 98.19 82 MET A C 1
ATOM 651 O O . MET A 1 82 ? 0.715 -2.448 -6.727 1.00 98.19 82 MET A O 1
ATOM 655 N N . ILE A 1 83 ? -1.268 -2.769 -5.715 1.00 97.94 83 ILE A N 1
ATOM 656 C CA . ILE A 1 83 ? -1.623 -3.975 -6.476 1.00 97.94 83 ILE A CA 1
ATOM 657 C C . ILE A 1 83 ? -1.796 -3.641 -7.962 1.00 97.94 83 ILE A C 1
ATOM 659 O O . ILE A 1 83 ? -1.219 -4.314 -8.814 1.00 97.94 83 ILE A O 1
ATOM 663 N N . ASP A 1 84 ? -2.535 -2.581 -8.285 1.00 97.94 84 ASP A N 1
ATOM 664 C CA . ASP A 1 84 ? -2.722 -2.114 -9.660 1.00 97.94 84 ASP A CA 1
A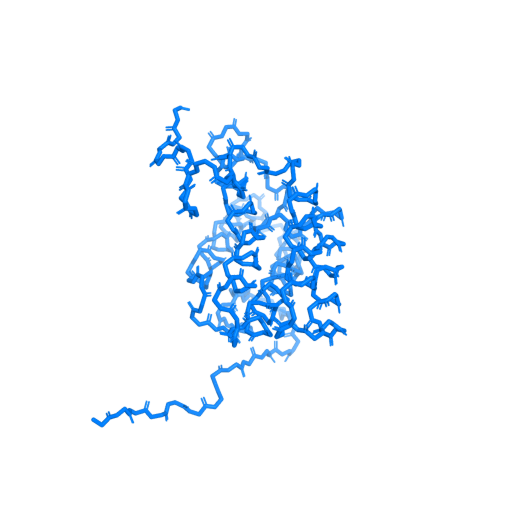TOM 665 C C . ASP A 1 84 ? -1.380 -1.716 -10.309 1.00 97.94 84 ASP A C 1
ATOM 667 O O . ASP A 1 84 ? -1.121 -2.039 -11.468 1.00 97.94 84 ASP A O 1
ATOM 671 N N . THR A 1 85 ? -0.470 -1.096 -9.549 1.00 98.12 85 THR A N 1
ATOM 672 C CA . THR A 1 85 ? 0.904 -0.810 -10.006 1.00 98.12 85 THR A CA 1
ATOM 673 C C . THR A 1 85 ? 1.658 -2.092 -10.357 1.00 98.12 85 THR A C 1
ATOM 675 O O . THR A 1 85 ? 2.267 -2.173 -11.423 1.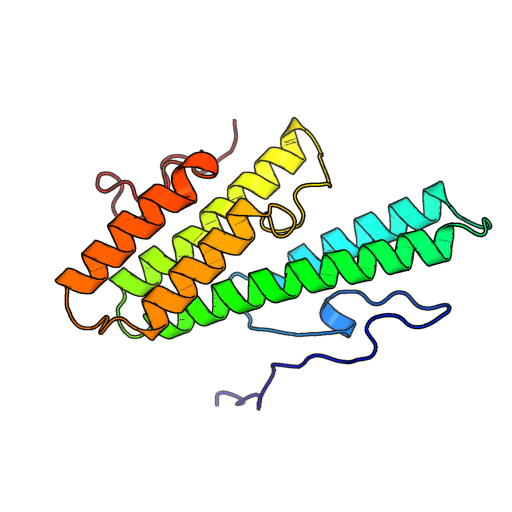00 98.12 85 THR A O 1
ATOM 678 N N . ALA A 1 86 ? 1.589 -3.121 -9.508 1.00 97.50 86 ALA A N 1
ATOM 679 C CA . ALA A 1 86 ? 2.226 -4.404 -9.785 1.00 97.50 86 ALA A CA 1
ATOM 680 C C . ALA A 1 86 ? 1.656 -5.052 -11.059 1.00 97.50 86 ALA A C 1
ATOM 682 O O . ALA A 1 86 ? 2.421 -5.485 -11.918 1.00 97.50 86 ALA A O 1
ATOM 683 N N . TYR A 1 87 ? 0.332 -5.053 -11.243 1.00 96.69 87 TYR A N 1
ATOM 684 C CA . TYR A 1 87 ? -0.285 -5.595 -12.457 1.00 96.69 87 TYR A CA 1
ATOM 685 C C . TYR A 1 87 ? 0.100 -4.829 -13.731 1.00 96.69 87 TYR A C 1
ATOM 687 O O . TYR A 1 87 ? 0.361 -5.472 -14.746 1.00 96.69 87 TYR A O 1
ATOM 695 N N . LYS A 1 88 ? 0.227 -3.493 -13.696 1.00 96.06 88 LYS A N 1
ATOM 696 C CA . LYS A 1 88 ? 0.738 -2.714 -14.848 1.00 96.06 88 LYS A CA 1
ATOM 697 C C . LYS A 1 88 ? 2.152 -3.113 -15.260 1.00 96.06 88 LYS A C 1
ATOM 699 O O . LYS A 1 88 ? 2.502 -3.037 -16.432 1.00 96.06 88 LYS A O 1
ATOM 704 N N . CYS A 1 89 ? 2.959 -3.545 -14.300 1.00 96.12 89 CYS A N 1
ATOM 705 C CA . CYS A 1 89 ? 4.328 -3.967 -14.540 1.00 96.12 89 CYS A CA 1
ATOM 706 C C . CYS A 1 89 ? 4.467 -5.458 -14.892 1.00 96.12 89 CYS A C 1
ATOM 708 O O . CYS A 1 89 ? 5.574 -5.892 -15.199 1.00 96.12 89 CYS A O 1
ATOM 710 N N . MET A 1 90 ? 3.386 -6.248 -14.850 1.00 94.44 90 MET A N 1
ATOM 711 C CA . MET A 1 90 ? 3.437 -7.718 -14.882 1.00 94.44 90 MET A CA 1
ATOM 712 C C . MET A 1 90 ? 4.028 -8.305 -16.174 1.00 94.44 90 MET A C 1
ATOM 714 O O . MET A 1 90 ? 4.635 -9.374 -16.132 1.00 94.44 90 MET A O 1
ATOM 718 N N . ASP A 1 91 ? 3.929 -7.592 -17.299 1.00 93.00 91 ASP A N 1
ATOM 719 C CA . ASP A 1 91 ? 4.507 -8.025 -18.581 1.00 93.00 91 ASP A CA 1
ATOM 720 C C . ASP A 1 91 ? 6.044 -7.899 -18.634 1.00 93.00 91 ASP A C 1
ATOM 722 O O . ASP A 1 91 ? 6.690 -8.447 -19.530 1.00 93.00 91 ASP A O 1
ATOM 726 N N . SER A 1 92 ? 6.658 -7.207 -17.668 1.00 93.94 92 SER A N 1
ATOM 727 C CA . SER A 1 92 ? 8.110 -7.120 -17.506 1.00 93.94 92 SER A CA 1
ATOM 728 C C . SER A 1 92 ? 8.512 -7.651 -16.130 1.00 93.94 92 SER A C 1
ATOM 730 O O . SER A 1 92 ? 8.307 -6.961 -15.133 1.00 93.94 92 SER A O 1
ATOM 732 N N . PRO A 1 93 ? 9.155 -8.832 -16.039 1.00 92.12 93 PRO A N 1
ATOM 733 C CA . PRO A 1 93 ? 9.565 -9.404 -14.755 1.00 92.12 93 PRO A CA 1
ATOM 734 C C . PRO A 1 93 ? 10.385 -8.441 -13.889 1.00 92.12 93 PRO A C 1
ATOM 736 O O . PRO A 1 93 ? 10.178 -8.365 -12.683 1.00 92.12 93 PRO A O 1
ATOM 739 N N . PHE A 1 94 ? 11.265 -7.656 -14.516 1.00 92.81 94 PHE A N 1
ATOM 740 C CA . PHE A 1 94 ? 12.076 -6.660 -13.822 1.00 92.81 94 PHE A CA 1
ATOM 741 C C . PHE A 1 94 ? 11.239 -5.481 -13.307 1.00 92.81 94 PHE A C 1
ATOM 743 O O . PHE A 1 94 ? 11.392 -5.070 -12.160 1.00 92.81 94 PHE A O 1
ATOM 750 N N . ALA A 1 95 ? 10.331 -4.933 -14.124 1.00 95.25 95 ALA A N 1
ATOM 751 C CA . ALA A 1 95 ? 9.466 -3.846 -13.667 1.00 95.25 95 ALA A CA 1
ATOM 752 C C . ALA A 1 95 ? 8.501 -4.323 -12.573 1.00 95.25 95 ALA A C 1
ATOM 754 O O . ALA A 1 95 ? 8.235 -3.584 -11.627 1.00 95.25 95 ALA A O 1
ATOM 755 N N . PHE A 1 96 ? 7.995 -5.554 -12.696 1.00 95.81 96 PHE A N 1
ATOM 756 C CA . PHE A 1 96 ? 7.133 -6.186 -11.705 1.00 95.81 96 PHE A CA 1
ATOM 757 C C . PHE A 1 96 ? 7.852 -6.296 -10.364 1.00 95.81 96 PHE A C 1
ATOM 759 O O . PHE A 1 96 ? 7.347 -5.812 -9.357 1.00 95.81 96 PHE A O 1
ATOM 766 N N . GLU A 1 97 ? 9.065 -6.848 -10.361 1.00 94.06 97 GLU A N 1
ATOM 767 C CA . GLU A 1 97 ? 9.903 -6.936 -9.168 1.00 94.06 97 GLU A CA 1
ATOM 768 C C . GLU A 1 97 ? 10.087 -5.564 -8.507 1.00 94.06 97 GLU A C 1
ATOM 770 O O . GLU A 1 97 ? 9.793 -5.405 -7.322 1.00 94.06 97 GLU A O 1
ATOM 775 N N . VAL A 1 98 ? 10.486 -4.553 -9.284 1.00 94.75 98 VAL A N 1
ATOM 776 C CA . VAL A 1 98 ? 10.654 -3.180 -8.794 1.00 94.75 98 VAL A CA 1
ATOM 777 C C . VAL A 1 98 ? 9.358 -2.636 -8.186 1.00 94.75 98 VAL A C 1
ATOM 779 O O . VAL A 1 98 ? 9.393 -2.075 -7.094 1.00 94.75 98 VAL A O 1
ATOM 782 N N . ALA A 1 99 ? 8.209 -2.826 -8.840 1.00 96.50 99 ALA A N 1
ATOM 783 C CA . ALA A 1 99 ? 6.918 -2.371 -8.326 1.00 96.50 99 ALA A CA 1
ATOM 784 C C . ALA A 1 99 ? 6.555 -3.040 -6.991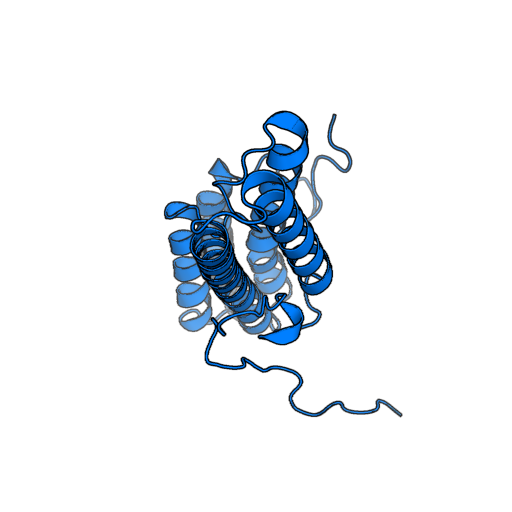 1.00 96.50 99 ALA A C 1
ATOM 786 O O . ALA A 1 99 ? 6.059 -2.373 -6.081 1.00 96.50 99 ALA A O 1
ATOM 787 N N . THR A 1 100 ? 6.860 -4.333 -6.824 1.00 96.38 100 THR A N 1
ATOM 788 C CA . THR A 1 100 ? 6.592 -5.037 -5.560 1.00 96.38 100 THR A CA 1
ATOM 789 C C . THR A 1 100 ? 7.420 -4.515 -4.383 1.00 96.38 100 THR A C 1
ATOM 791 O O . THR A 1 100 ? 7.004 -4.687 -3.238 1.00 96.38 100 THR A O 1
ATOM 794 N N . MET A 1 101 ? 8.539 -3.817 -4.622 1.00 95.62 101 MET A N 1
ATOM 795 C CA . MET A 1 101 ? 9.355 -3.230 -3.548 1.00 95.62 101 MET A CA 1
ATOM 796 C C . MET A 1 101 ? 8.602 -2.166 -2.745 1.00 95.62 101 MET A C 1
ATOM 798 O O . MET A 1 101 ? 8.910 -1.985 -1.569 1.00 95.62 101 MET A O 1
ATOM 802 N N . LEU A 1 102 ? 7.581 -1.521 -3.326 1.00 97.31 102 LEU A N 1
ATOM 803 C CA . LEU A 1 102 ? 6.673 -0.645 -2.579 1.00 97.31 102 LEU A CA 1
ATOM 804 C C . LEU A 1 102 ? 5.978 -1.411 -1.447 1.00 97.31 102 LEU A C 1
ATOM 806 O O . LEU A 1 102 ? 6.035 -0.997 -0.291 1.00 97.31 102 LEU A O 1
ATOM 810 N N . TYR A 1 103 ? 5.378 -2.561 -1.769 1.00 97.56 103 TYR A N 1
ATOM 811 C CA . TYR A 1 103 ? 4.715 -3.406 -0.779 1.00 97.56 103 TYR A CA 1
ATOM 812 C C . TYR A 1 103 ? 5.692 -3.860 0.306 1.00 97.56 103 TYR A C 1
ATOM 814 O O . TYR A 1 103 ? 5.382 -3.740 1.488 1.00 97.56 103 TYR A O 1
ATOM 822 N N . PHE A 1 104 ? 6.875 -4.348 -0.078 1.00 96.31 104 PHE A N 1
ATOM 823 C CA . PHE A 1 104 ? 7.845 -4.843 0.898 1.00 96.31 104 PHE A CA 1
ATOM 824 C C . PHE A 1 104 ? 8.369 -3.738 1.813 1.00 96.31 104 PHE A C 1
ATOM 826 O O . PHE A 1 104 ? 8.456 -3.965 3.016 1.00 96.31 104 PHE A O 1
ATOM 833 N N . ALA A 1 105 ? 8.645 -2.541 1.290 1.00 96.50 105 ALA A N 1
ATOM 834 C CA . ALA A 1 105 ? 9.056 -1.403 2.110 1.00 96.50 105 ALA A CA 1
ATOM 835 C C . ALA A 1 105 ? 7.982 -1.052 3.149 1.00 96.50 105 ALA A C 1
ATOM 837 O O . ALA A 1 105 ? 8.277 -0.952 4.338 1.00 96.50 105 ALA A O 1
ATOM 838 N N . ALA A 1 106 ? 6.723 -0.942 2.715 1.00 97.12 106 ALA A N 1
ATOM 839 C CA . ALA A 1 106 ? 5.608 -0.618 3.598 1.00 97.12 106 ALA A CA 1
ATOM 840 C C . ALA A 1 106 ? 5.339 -1.709 4.640 1.00 97.12 106 ALA A C 1
ATOM 842 O O . ALA A 1 106 ? 5.109 -1.408 5.808 1.00 97.12 106 ALA A O 1
ATOM 843 N N . ALA A 1 107 ? 5.349 -2.976 4.219 1.00 96.62 107 ALA A N 1
ATOM 844 C CA . ALA A 1 107 ? 5.077 -4.111 5.089 1.00 96.62 107 ALA A CA 1
ATOM 845 C C . ALA A 1 107 ? 6.160 -4.251 6.162 1.00 96.62 107 ALA A C 1
ATOM 847 O O . ALA A 1 107 ? 5.833 -4.331 7.341 1.00 96.62 107 ALA A O 1
ATOM 848 N N . ILE A 1 108 ? 7.438 -4.206 5.773 1.00 95.00 108 ILE A N 1
ATOM 849 C CA . ILE A 1 108 ? 8.564 -4.294 6.712 1.00 95.00 108 ILE A CA 1
ATOM 850 C C . ILE A 1 108 ? 8.509 -3.135 7.703 1.00 95.00 108 ILE A C 1
ATOM 852 O O . ILE A 1 108 ? 8.531 -3.362 8.910 1.00 95.00 108 ILE A O 1
ATOM 856 N N . ARG A 1 109 ? 8.342 -1.903 7.207 1.00 95.19 109 ARG A N 1
ATOM 857 C CA . ARG A 1 109 ? 8.246 -0.722 8.066 1.00 95.19 109 ARG A CA 1
ATOM 858 C C . ARG A 1 109 ? 7.082 -0.813 9.050 1.00 95.19 109 ARG A C 1
ATOM 860 O O . ARG A 1 109 ? 7.235 -0.448 10.215 1.00 95.19 109 ARG A O 1
ATOM 867 N N . TYR A 1 110 ? 5.922 -1.276 8.589 1.00 95.19 110 TYR A N 1
ATOM 868 C CA . TYR A 1 110 ? 4.746 -1.441 9.433 1.00 95.19 110 TYR A CA 1
ATOM 869 C C . TYR A 1 110 ? 4.980 -2.485 10.535 1.00 95.19 110 TYR A C 1
ATOM 871 O O . TYR A 1 110 ? 4.677 -2.216 11.697 1.00 95.19 110 TYR A O 1
ATOM 879 N N . GLU A 1 111 ? 5.562 -3.639 10.201 1.00 94.50 111 GLU A N 1
ATOM 880 C CA . GLU A 1 111 ? 5.874 -4.697 11.172 1.00 94.50 111 GLU A CA 1
ATOM 881 C C . GLU A 1 111 ? 6.938 -4.256 12.191 1.00 94.50 111 GLU A C 1
ATOM 883 O O . GLU A 1 111 ? 6.752 -4.444 13.392 1.00 94.50 111 GLU A O 1
ATOM 888 N N . GLU A 1 112 ? 8.011 -3.586 11.763 1.00 93.75 112 GLU A N 1
ATOM 889 C CA . GLU A 1 112 ? 9.007 -3.005 12.678 1.00 93.75 112 GLU A CA 1
ATOM 890 C C . GLU A 1 112 ? 8.374 -1.994 13.635 1.00 93.75 112 GLU A C 1
ATOM 892 O O . GLU A 1 112 ? 8.635 -1.995 14.840 1.00 93.75 112 GLU A O 1
ATOM 897 N N . ASN A 1 113 ? 7.503 -1.134 13.109 1.00 92.75 113 ASN A N 1
ATOM 898 C CA . ASN A 1 113 ? 6.775 -0.183 13.925 1.00 92.75 113 ASN A CA 1
ATOM 899 C C . ASN A 1 113 ? 5.893 -0.897 14.963 1.00 92.75 113 ASN A C 1
ATOM 901 O O . ASN A 1 113 ? 5.922 -0.517 16.134 1.00 92.75 113 ASN A O 1
ATOM 905 N N . ARG A 1 114 ? 5.181 -1.967 14.578 1.00 90.81 114 ARG A N 1
ATOM 906 C CA . ARG A 1 114 ? 4.409 -2.799 15.516 1.00 90.81 114 ARG A CA 1
ATOM 907 C C . ARG A 1 114 ? 5.279 -3.431 16.602 1.00 90.81 114 ARG A C 1
ATOM 909 O O . ARG A 1 114 ? 4.849 -3.480 17.750 1.00 90.81 114 ARG A O 1
ATOM 916 N N . LEU A 1 115 ? 6.480 -3.898 16.261 1.00 91.50 115 LEU A N 1
ATOM 917 C CA . LEU A 1 115 ? 7.383 -4.562 17.206 1.00 91.50 115 LEU A CA 1
ATOM 918 C C . LEU A 1 115 ? 8.040 -3.595 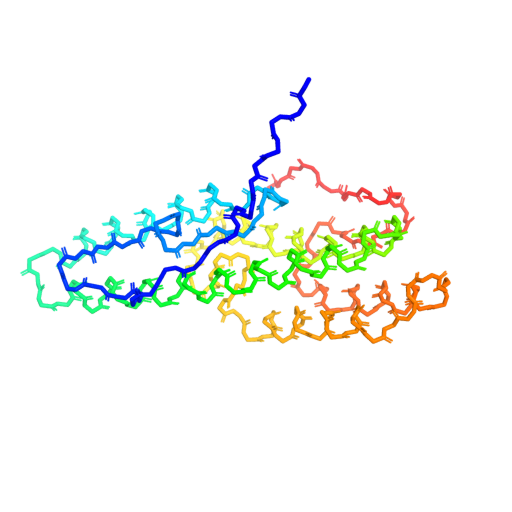18.199 1.00 91.50 115 LEU A C 1
ATOM 920 O O . LEU A 1 115 ? 8.207 -3.949 19.365 1.00 91.50 115 LEU A O 1
ATOM 924 N N . HIS A 1 116 ? 8.420 -2.391 17.764 1.00 89.81 116 HIS A N 1
ATOM 925 C CA . HIS A 1 116 ? 9.273 -1.506 18.569 1.00 89.81 116 HIS A CA 1
ATOM 926 C C . HIS A 1 116 ? 8.553 -0.308 19.193 1.00 89.81 116 HIS A C 1
ATOM 928 O O . HIS A 1 116 ? 8.937 0.134 20.275 1.00 89.81 116 HIS A O 1
ATOM 934 N N . GLN A 1 117 ? 7.553 0.252 18.512 1.00 84.38 117 GLN A N 1
ATOM 935 C CA . GLN A 1 117 ? 6.905 1.511 18.914 1.00 84.38 117 GLN A CA 1
ATOM 936 C C . GLN A 1 117 ? 5.413 1.324 19.187 1.00 84.38 117 GLN A C 1
ATOM 938 O O . GLN A 1 117 ? 4.841 2.039 20.006 1.00 84.38 117 GLN A O 1
ATOM 943 N N . ASN A 1 118 ? 4.802 0.346 18.515 1.00 83.50 118 ASN A N 1
ATOM 944 C CA . ASN A 1 118 ? 3.368 0.105 18.477 1.00 83.50 118 ASN A CA 1
ATOM 945 C C . ASN A 1 118 ? 2.562 1.373 18.121 1.00 83.50 118 ASN A C 1
ATOM 947 O O . ASN A 1 118 ? 1.463 1.586 18.636 1.00 83.50 118 ASN A O 1
ATOM 951 N N . ASP A 1 119 ? 3.118 2.236 17.259 1.00 83.56 119 ASP A N 1
ATOM 952 C CA . ASP A 1 119 ? 2.451 3.464 16.831 1.00 83.56 119 ASP A CA 1
ATOM 953 C C . ASP A 1 119 ? 1.394 3.157 15.764 1.00 83.56 119 ASP A C 1
ATOM 955 O O . ASP A 1 119 ? 1.687 2.749 14.642 1.00 83.56 119 ASP A O 1
ATOM 959 N N . THR A 1 120 ? 0.128 3.365 16.100 1.00 83.56 120 THR A N 1
ATOM 960 C CA . THR A 1 120 ? -0.980 3.088 15.179 1.00 83.56 120 THR A CA 1
ATOM 961 C C . THR A 1 120 ? -1.204 4.192 14.144 1.00 83.56 120 THR A C 1
ATOM 963 O O . THR A 1 120 ? -1.945 3.955 13.185 1.00 83.56 120 THR A O 1
ATOM 966 N N . SER A 1 121 ? -0.554 5.354 14.300 1.00 87.12 121 SER A N 1
ATOM 967 C CA . SER A 1 121 ? -0.746 6.549 13.468 1.00 87.12 121 SER A CA 1
ATOM 968 C C . SER A 1 121 ? -0.272 6.383 12.024 1.00 87.12 121 SER A C 1
ATOM 970 O O . SER A 1 121 ? -0.795 7.043 11.134 1.00 87.12 121 SER A O 1
ATOM 972 N N . MET A 1 122 ? 0.662 5.458 11.788 1.00 92.00 122 MET A N 1
ATOM 973 C CA . MET A 1 122 ? 1.233 5.163 10.472 1.00 92.00 122 MET A CA 1
ATOM 974 C C . MET A 1 122 ? 0.227 4.502 9.511 1.00 92.00 122 MET A C 1
ATOM 976 O O . MET A 1 122 ? 0.337 4.636 8.288 1.00 92.00 122 MET A O 1
ATOM 980 N N . GLY A 1 123 ? -0.756 3.778 10.049 1.00 94.06 123 GLY A N 1
ATOM 981 C CA . GLY A 1 123 ? -1.681 2.972 9.256 1.00 94.06 123 GLY A CA 1
ATOM 982 C C . GLY A 1 123 ? -1.047 1.711 8.661 1.00 94.06 123 GLY A C 1
ATOM 983 O O . GLY A 1 123 ? 0.170 1.600 8.503 1.00 94.06 123 GLY A O 1
ATOM 984 N N . PHE A 1 124 ? -1.886 0.733 8.321 1.00 96.50 124 PHE A N 1
ATOM 985 C CA . PHE A 1 124 ? -1.456 -0.473 7.617 1.00 96.50 124 PHE A CA 1
ATOM 986 C C . PHE A 1 124 ? -0.788 -0.101 6.288 1.00 96.50 124 PHE A C 1
ATOM 988 O O . PHE A 1 124 ? -1.302 0.733 5.543 1.00 96.50 124 PHE A O 1
ATOM 995 N N . LEU A 1 125 ? 0.373 -0.705 6.009 1.00 97.06 125 LEU A N 1
ATOM 996 C CA . LEU A 1 125 ? 1.206 -0.394 4.839 1.00 97.06 125 LEU A CA 1
ATOM 997 C C . LEU A 1 125 ? 1.511 1.108 4.696 1.00 97.06 125 LEU A C 1
ATOM 999 O O . LEU A 1 125 ? 1.509 1.640 3.587 1.00 97.06 125 LEU A O 1
ATOM 1003 N N . CYS A 1 126 ? 1.738 1.791 5.823 1.00 96.88 126 CYS A N 1
ATOM 1004 C CA . CYS A 1 126 ? 2.060 3.218 5.875 1.00 96.88 126 CYS A CA 1
ATOM 1005 C C . CYS A 1 126 ? 0.997 4.122 5.228 1.00 96.88 126 CYS A C 1
ATOM 1007 O O . CYS A 1 126 ? 1.292 5.242 4.817 1.00 96.88 126 CYS A O 1
ATOM 1009 N N . ALA A 1 127 ? -0.250 3.658 5.107 1.00 97.00 127 ALA A N 1
ATOM 1010 C CA . ALA A 1 127 ? -1.275 4.355 4.337 1.00 97.00 127 ALA A CA 1
ATOM 1011 C C . ALA A 1 127 ? -1.722 5.698 4.936 1.00 97.00 127 ALA A C 1
ATOM 1013 O O . ALA A 1 127 ? -2.389 6.482 4.258 1.00 97.00 127 ALA A O 1
ATOM 1014 N N . HIS A 1 128 ? -1.394 5.990 6.193 1.00 95.62 128 HIS A N 1
ATOM 1015 C CA . HIS A 1 128 ? -1.720 7.280 6.808 1.00 95.62 128 HIS A CA 1
ATOM 1016 C C . HIS A 1 128 ? -0.567 8.282 6.704 1.00 95.62 128 HIS A C 1
ATOM 1018 O O . HIS A 1 128 ? -0.785 9.472 6.918 1.00 95.62 128 HIS A O 1
ATOM 1024 N N . GLU A 1 129 ? 0.611 7.842 6.252 1.00 95.81 129 GLU A N 1
ATOM 1025 C CA . GLU A 1 129 ? 1.763 8.700 5.984 1.00 95.81 129 GLU A CA 1
ATOM 1026 C C . GLU A 1 129 ? 1.572 9.476 4.666 1.00 95.81 129 GLU A C 1
ATOM 1028 O O . GLU A 1 129 ? 1.518 8.870 3.587 1.00 95.81 129 GLU A O 1
ATOM 1033 N N . PRO A 1 130 ? 1.504 10.824 4.689 1.00 95.69 130 PRO A N 1
ATOM 1034 C CA . PRO A 1 130 ? 1.265 11.614 3.480 1.00 95.69 130 PRO A CA 1
ATOM 1035 C C . PRO A 1 130 ? 2.340 11.422 2.407 1.00 95.69 130 PRO A C 1
ATOM 1037 O O . PRO A 1 130 ? 2.020 11.348 1.219 1.00 95.69 130 PRO A O 1
ATOM 1040 N N . PHE A 1 131 ? 3.606 11.313 2.824 1.00 96.62 131 PHE A N 1
ATOM 1041 C CA . PHE A 1 131 ? 4.713 11.054 1.907 1.00 96.62 131 PHE A CA 1
ATOM 1042 C C . PHE A 1 131 ? 4.545 9.700 1.213 1.00 96.62 131 PHE A C 1
ATOM 1044 O O . PHE A 1 131 ? 4.638 9.632 -0.010 1.00 96.62 131 PHE A O 1
ATOM 1051 N N . TRP A 1 132 ? 4.225 8.646 1.971 1.00 97.12 132 TRP A N 1
ATOM 1052 C CA . TRP A 1 132 ? 4.046 7.306 1.419 1.00 97.12 132 TRP A CA 1
ATOM 1053 C C . TRP A 1 132 ? 2.909 7.254 0.397 1.00 97.12 132 TRP A C 1
ATOM 1055 O O . TRP A 1 132 ? 3.091 6.755 -0.713 1.00 97.12 132 TRP A O 1
ATOM 1065 N N . LYS A 1 133 ? 1.753 7.850 0.718 1.00 96.38 133 LYS A N 1
ATOM 1066 C CA . LYS A 1 133 ? 0.630 7.950 -0.228 1.00 96.38 133 LYS A CA 1
ATOM 1067 C C . LYS A 1 133 ? 1.026 8.642 -1.530 1.00 96.38 133 LYS A C 1
ATOM 1069 O O . LYS A 1 133 ? 0.669 8.168 -2.607 1.00 96.38 133 LYS A O 1
ATOM 1074 N N . SER A 1 134 ? 1.775 9.741 -1.433 1.00 97.00 134 SER A N 1
ATOM 1075 C CA . SER A 1 134 ? 2.277 10.454 -2.608 1.00 97.00 134 SER A CA 1
ATOM 1076 C C . SER A 1 134 ? 3.247 9.595 -3.418 1.00 97.00 134 SER A C 1
ATOM 1078 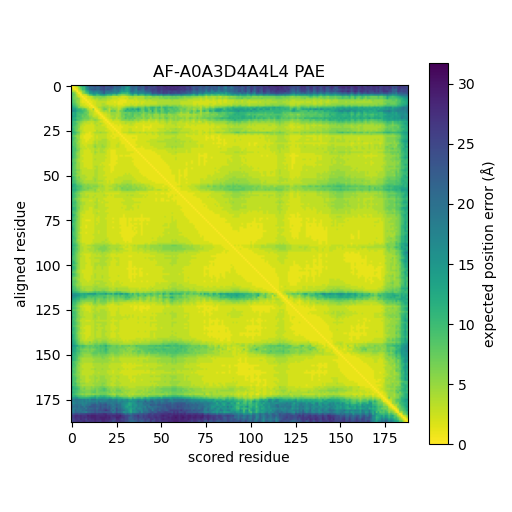O O . SER A 1 134 ? 3.127 9.546 -4.638 1.00 97.00 134 SER A O 1
ATOM 1080 N N . ALA A 1 135 ? 4.167 8.890 -2.755 1.00 97.25 135 ALA A N 1
ATOM 1081 C CA . ALA A 1 135 ? 5.149 8.025 -3.400 1.00 97.25 135 ALA A CA 1
ATOM 1082 C C . ALA A 1 135 ? 4.484 6.880 -4.182 1.00 97.25 135 ALA A C 1
ATOM 1084 O O . ALA A 1 135 ? 4.823 6.648 -5.341 1.00 97.25 135 ALA A O 1
ATOM 1085 N N . VAL A 1 136 ? 3.492 6.201 -3.593 1.00 98.00 136 VAL A N 1
ATOM 1086 C CA . VAL A 1 136 ? 2.731 5.146 -4.288 1.00 98.00 136 VAL A CA 1
ATOM 1087 C C . VAL A 1 136 ? 1.997 5.718 -5.506 1.00 98.00 136 VAL A C 1
ATOM 1089 O O . VAL A 1 136 ? 2.031 5.114 -6.577 1.00 98.00 136 VAL A O 1
ATOM 1092 N N . GLY A 1 137 ? 1.375 6.895 -5.373 1.00 97.94 137 GLY A N 1
ATOM 1093 C CA . GLY A 1 137 ? 0.701 7.571 -6.487 1.00 97.94 137 GLY A CA 1
ATOM 1094 C C . GLY A 1 137 ? 1.641 7.984 -7.620 1.00 97.94 137 GLY A C 1
ATOM 1095 O O . GLY A 1 137 ? 1.304 7.809 -8.790 1.00 97.94 137 GLY A O 1
ATOM 1096 N N . GLU A 1 138 ? 2.831 8.482 -7.291 1.00 97.62 138 GLU A N 1
ATOM 1097 C CA . GLU A 1 138 ? 3.845 8.875 -8.274 1.00 97.62 138 GLU A CA 1
ATOM 1098 C C . GLU A 1 138 ? 4.347 7.669 -9.077 1.00 97.62 138 GLU A C 1
ATOM 1100 O O . GLU A 1 138 ? 4.384 7.708 -10.310 1.00 97.62 138 GLU A O 1
ATOM 1105 N N . VAL A 1 139 ? 4.655 6.560 -8.399 1.00 97.81 139 VAL A N 1
ATOM 1106 C CA . VAL A 1 139 ? 5.100 5.328 -9.063 1.00 97.81 139 VAL A CA 1
ATOM 1107 C C . VAL A 1 139 ? 3.986 4.726 -9.915 1.00 97.81 139 VAL A C 1
ATOM 1109 O O . VAL A 1 139 ? 4.247 4.291 -11.038 1.00 97.81 139 VAL A O 1
ATOM 1112 N N . HIS A 1 140 ? 2.744 4.733 -9.426 1.00 98.12 140 HIS A N 1
ATOM 1113 C CA . HIS A 1 140 ? 1.588 4.271 -10.194 1.00 98.12 140 HIS A CA 1
ATOM 1114 C C . HIS A 1 140 ? 1.417 5.057 -11.498 1.00 98.12 140 HIS A C 1
ATOM 1116 O O . HIS A 1 140 ? 1.313 4.448 -12.567 1.00 98.12 140 HIS A O 1
ATOM 1122 N N . ALA A 1 141 ? 1.459 6.391 -11.428 1.00 97.19 141 ALA A N 1
ATOM 1123 C CA . ALA A 1 141 ? 1.369 7.260 -12.599 1.00 97.19 141 ALA A CA 1
ATOM 1124 C C . ALA A 1 141 ? 2.520 6.996 -13.581 1.00 97.19 141 ALA A C 1
ATOM 1126 O O . ALA A 1 141 ? 2.299 6.816 -14.778 1.00 97.19 141 ALA A O 1
ATOM 1127 N N . MET A 1 142 ? 3.744 6.862 -13.069 1.00 96.31 142 MET A N 1
ATOM 1128 C CA . MET A 1 142 ? 4.919 6.536 -13.872 1.00 96.31 142 MET A CA 1
ATOM 1129 C C . MET A 1 142 ? 4.771 5.194 -14.608 1.00 96.31 142 MET A C 1
ATOM 1131 O O . MET A 1 142 ? 5.135 5.097 -15.778 1.00 96.31 142 MET A O 1
ATOM 1135 N N . CYS A 1 143 ? 4.206 4.168 -13.968 1.00 95.12 143 CYS A N 1
ATOM 1136 C CA . CYS A 1 143 ? 3.958 2.870 -14.605 1.00 95.12 143 CYS A CA 1
ATOM 1137 C C . CYS A 1 143 ? 2.836 2.921 -15.652 1.00 95.12 143 CYS A C 1
ATOM 1139 O O . CYS A 1 143 ? 2.802 2.075 -16.539 1.00 95.12 143 CYS A O 1
ATOM 1141 N N . ALA A 1 144 ? 1.923 3.892 -15.564 1.00 92.25 144 ALA A N 1
ATOM 1142 C CA . ALA A 1 144 ? 0.880 4.103 -16.564 1.00 92.25 144 ALA A CA 1
ATOM 1143 C C . ALA A 1 144 ? 1.389 4.849 -17.813 1.00 92.25 144 ALA A C 1
ATOM 1145 O O . ALA A 1 144 ? 0.834 4.674 -18.894 1.00 92.25 144 ALA A O 1
ATOM 1146 N N . GLU A 1 145 ? 2.420 5.684 -17.667 1.00 91.81 145 GLU A N 1
ATOM 1147 C CA . GLU A 1 145 ? 2.960 6.521 -18.747 1.00 91.81 145 GLU A CA 1
ATOM 1148 C C . GLU A 1 145 ? 4.159 5.904 -19.477 1.00 91.81 145 GLU A C 1
ATOM 1150 O O . GLU A 1 145 ? 4.435 6.252 -20.626 1.00 91.81 145 GLU A O 1
ATOM 1155 N N . LEU A 1 146 ? 4.922 5.036 -18.812 1.00 89.31 146 LEU A N 1
ATOM 1156 C CA . LEU A 1 146 ? 6.136 4.467 -19.382 1.00 89.31 146 LEU A CA 1
ATOM 1157 C C . LEU A 1 146 ? 5.863 3.236 -20.244 1.00 89.31 146 LEU A C 1
ATOM 1159 O O . LEU A 1 146 ? 5.217 2.284 -19.820 1.00 89.31 146 LEU A O 1
ATOM 1163 N N . GLU A 1 147 ? 6.526 3.184 -21.397 1.00 90.75 147 GLU A N 1
ATOM 1164 C CA . GLU A 1 147 ? 6.676 1.957 -22.178 1.00 90.75 147 GLU A CA 1
ATOM 1165 C C . GLU A 1 147 ? 7.665 1.022 -21.464 1.00 90.75 147 GLU A C 1
ATOM 1167 O O . GLU A 1 147 ? 8.883 1.078 -21.678 1.00 90.75 147 GLU A O 1
ATOM 1172 N N . LEU A 1 148 ? 7.153 0.179 -20.563 1.00 89.56 148 LEU A N 1
ATOM 1173 C CA . LEU A 1 148 ? 7.955 -0.713 -19.715 1.00 89.56 148 LEU A CA 1
ATOM 1174 C C . LEU A 1 148 ? 8.606 -1.875 -20.480 1.00 89.56 148 LEU A C 1
ATOM 1176 O O . LEU A 1 148 ? 9.415 -2.595 -19.901 1.00 89.56 148 LEU A O 1
ATOM 1180 N N . ALA A 1 149 ? 8.333 -2.037 -21.777 1.00 86.88 149 ALA A N 1
ATOM 1181 C CA . ALA A 1 149 ? 9.106 -2.918 -22.654 1.00 86.88 149 ALA A CA 1
ATOM 1182 C C . ALA A 1 149 ? 10.542 -2.398 -22.885 1.00 86.88 149 ALA A C 1
ATOM 1184 O O . ALA A 1 149 ? 11.452 -3.177 -23.171 1.00 86.88 149 ALA A O 1
ATOM 1185 N N . GLU A 1 150 ? 10.777 -1.091 -22.731 1.00 92.25 150 GLU A N 1
ATOM 1186 C CA . GLU A 1 150 ? 12.097 -0.493 -22.916 1.00 92.25 150 GLU A CA 1
ATOM 1187 C C . GLU A 1 150 ? 12.944 -0.575 -21.639 1.00 92.25 150 GLU A C 1
ATOM 1189 O O . GLU A 1 150 ? 12.602 -0.015 -20.593 1.00 92.25 150 GLU A O 1
ATOM 1194 N N . SER A 1 151 ? 14.138 -1.167 -21.735 1.00 91.31 151 SER A N 1
ATOM 1195 C CA . SER A 1 151 ? 15.059 -1.303 -20.593 1.00 91.31 151 SER A CA 1
ATOM 1196 C C . SER A 1 151 ? 15.453 0.037 -19.955 1.00 91.31 151 SER A C 1
ATOM 1198 O O . SER A 1 151 ? 15.735 0.104 -18.760 1.00 91.31 151 SER A O 1
ATOM 1200 N N . LYS A 1 152 ? 15.464 1.132 -20.728 1.00 94.56 152 LYS A N 1
ATOM 1201 C CA . LYS A 1 152 ? 15.733 2.482 -20.209 1.00 94.56 152 LYS A CA 1
ATOM 1202 C C . LYS A 1 152 ? 14.638 2.945 -19.243 1.00 94.56 152 LYS A C 1
ATOM 1204 O O . LYS A 1 152 ? 14.956 3.521 -18.204 1.00 94.56 152 LYS A O 1
ATOM 1209 N N . ASN A 1 153 ? 13.374 2.687 -19.570 1.00 94.62 153 ASN A N 1
ATOM 1210 C CA . ASN A 1 153 ? 12.230 3.080 -18.748 1.00 94.62 153 ASN A CA 1
ATOM 1211 C C . ASN A 1 153 ? 12.144 2.219 -17.487 1.00 94.62 153 ASN A C 1
ATOM 1213 O O . ASN A 1 153 ? 11.941 2.752 -16.400 1.00 94.62 153 ASN A O 1
ATOM 1217 N N . GLN A 1 154 ? 12.440 0.925 -17.610 1.00 92.81 154 GLN A N 1
ATOM 1218 C CA . GLN A 1 154 ? 12.602 0.019 -16.471 1.00 92.81 154 GLN A CA 1
ATOM 1219 C C . GLN A 1 154 ? 13.662 0.519 -15.473 1.00 92.81 154 GLN A C 1
ATOM 1221 O O . GLN A 1 154 ? 13.403 0.621 -14.279 1.00 92.81 154 GLN A O 1
ATOM 1226 N N . ARG A 1 155 ? 14.846 0.913 -15.958 1.00 93.75 155 ARG A N 1
ATOM 1227 C CA . ARG A 1 155 ? 15.928 1.473 -15.121 1.00 93.75 155 ARG A CA 1
ATOM 1228 C C . ARG A 1 155 ? 15.560 2.817 -14.494 1.00 93.75 155 ARG A C 1
ATOM 1230 O O . ARG A 1 155 ? 15.994 3.123 -13.382 1.00 93.75 155 ARG A O 1
ATOM 1237 N N . LYS A 1 156 ? 14.764 3.629 -15.198 1.00 95.44 156 LYS A N 1
ATOM 1238 C CA . LYS A 1 156 ? 14.215 4.879 -14.661 1.00 95.44 156 LYS A CA 1
ATOM 1239 C C . LYS A 1 156 ? 13.272 4.579 -13.493 1.00 95.44 156 LYS A C 1
ATOM 1241 O O . LYS A 1 156 ? 13.418 5.207 -12.450 1.00 95.44 156 LYS A O 1
ATOM 1246 N N . LEU A 1 157 ? 12.365 3.611 -13.659 1.00 95.94 157 LEU A N 1
ATOM 1247 C CA . LEU A 1 157 ? 11.439 3.151 -12.619 1.00 95.94 157 LEU A CA 1
ATOM 1248 C C . LEU A 1 157 ? 12.194 2.633 -11.396 1.00 95.94 157 LEU A C 1
ATOM 1250 O O . LEU A 1 157 ? 11.955 3.107 -10.294 1.00 95.94 157 LEU A O 1
ATOM 1254 N N . GLU A 1 158 ? 13.162 1.741 -11.597 1.00 95.50 158 GLU A N 1
ATOM 1255 C CA . GLU A 1 158 ? 14.010 1.199 -10.528 1.00 95.50 158 GLU A CA 1
ATOM 1256 C C . GLU A 1 158 ? 14.698 2.304 -9.720 1.00 95.50 158 GLU A C 1
ATOM 1258 O O . GLU A 1 158 ? 14.620 2.328 -8.493 1.00 95.50 158 GLU A O 1
ATOM 1263 N N . SER A 1 159 ? 15.354 3.244 -10.407 1.00 95.19 159 SER A N 1
ATOM 1264 C CA . SER A 1 159 ? 16.070 4.344 -9.750 1.00 95.19 159 SER A CA 1
ATOM 1265 C C . SER A 1 159 ? 15.116 5.233 -8.954 1.00 95.19 159 SER A C 1
ATOM 1267 O O . SER A 1 159 ? 15.457 5.703 -7.871 1.00 95.19 159 SER A O 1
ATOM 1269 N N . HIS A 1 160 ? 13.917 5.456 -9.488 1.00 96.94 160 HIS A N 1
ATOM 1270 C CA . HIS A 1 160 ? 12.905 6.281 -8.853 1.00 96.94 160 HIS A CA 1
ATOM 1271 C C . HIS A 1 160 ? 12.309 5.604 -7.611 1.00 96.94 160 HIS A C 1
ATOM 1273 O O . HIS A 1 160 ? 12.339 6.190 -6.531 1.00 96.94 160 HIS A O 1
ATOM 1279 N N . VAL A 1 161 ? 11.878 4.343 -7.732 1.00 96.81 161 VAL A N 1
ATOM 1280 C CA . VAL A 1 161 ? 11.366 3.541 -6.611 1.00 96.81 161 VAL A CA 1
ATOM 1281 C C . VAL A 1 161 ? 12.414 3.425 -5.511 1.00 96.81 161 VAL A C 1
ATOM 1283 O O . VAL A 1 161 ? 12.098 3.686 -4.356 1.00 96.81 161 VAL A O 1
ATOM 1286 N N . ARG A 1 162 ? 13.672 3.117 -5.854 1.00 94.81 162 ARG A N 1
ATOM 1287 C CA . ARG A 1 162 ? 14.786 3.038 -4.893 1.00 94.81 162 ARG A CA 1
ATOM 1288 C C . ARG A 1 162 ? 14.909 4.304 -4.044 1.00 94.81 162 ARG A C 1
ATOM 1290 O O . ARG A 1 162 ? 15.094 4.194 -2.838 1.00 94.81 162 ARG A O 1
ATOM 1297 N N . ASN A 1 163 ? 14.824 5.479 -4.667 1.00 95.75 163 ASN A N 1
ATOM 1298 C CA . ASN A 1 163 ? 14.936 6.751 -3.957 1.00 95.75 163 ASN A CA 1
ATOM 1299 C C . ASN A 1 163 ? 13.709 7.027 -3.079 1.00 95.75 163 ASN A C 1
ATOM 1301 O O . ASN A 1 163 ? 13.861 7.508 -1.963 1.00 95.75 163 ASN A O 1
ATOM 1305 N N . LEU A 1 164 ? 12.505 6.720 -3.570 1.00 96.62 164 LEU A N 1
ATOM 1306 C CA . LEU A 1 164 ? 11.263 6.956 -2.833 1.00 96.62 164 LEU A CA 1
ATOM 1307 C C . LEU A 1 164 ? 11.127 6.070 -1.595 1.00 96.62 164 LEU A C 1
ATOM 1309 O O . LEU A 1 164 ? 10.659 6.539 -0.562 1.00 96.62 164 LEU A O 1
ATOM 1313 N N . ILE A 1 165 ? 11.527 4.800 -1.689 1.00 96.00 165 ILE A N 1
ATOM 1314 C CA . ILE A 1 165 ? 11.397 3.865 -0.567 1.00 96.00 165 ILE A CA 1
ATOM 1315 C C . ILE A 1 165 ? 12.527 3.991 0.451 1.00 96.00 165 ILE A C 1
ATOM 1317 O O . ILE A 1 165 ? 12.422 3.373 1.502 1.00 96.00 165 ILE A O 1
ATOM 1321 N N . GLU A 1 166 ? 13.596 4.746 0.172 1.00 94.94 166 GLU A N 1
ATOM 1322 C CA . GLU A 1 166 ? 14.767 4.858 1.055 1.00 94.94 166 GLU A CA 1
ATOM 1323 C C . GLU A 1 166 ? 14.403 5.144 2.525 1.00 94.94 166 GLU A C 1
ATOM 1325 O O . GLU A 1 166 ? 14.871 4.385 3.377 1.00 94.94 166 GLU A O 1
ATOM 1330 N N . PRO A 1 167 ? 13.474 6.072 2.845 1.00 94.25 167 PRO A N 1
ATOM 1331 C CA . PRO A 1 167 ? 13.108 6.356 4.236 1.00 94.25 167 PRO A CA 1
ATOM 1332 C C . PRO A 1 167 ? 12.390 5.196 4.948 1.00 94.25 167 PRO A C 1
ATOM 1334 O O . PRO A 1 167 ? 12.265 5.194 6.172 1.00 94.25 167 PRO A O 1
ATOM 1337 N N . TYR A 1 168 ? 11.897 4.221 4.182 1.00 94.06 168 TYR A N 1
ATOM 1338 C CA . TYR A 1 168 ? 11.162 3.034 4.629 1.00 94.06 168 TYR A CA 1
ATOM 1339 C C . TYR A 1 168 ? 12.003 1.754 4.476 1.00 94.06 168 TYR A C 1
ATOM 1341 O O . TYR A 1 168 ? 11.573 0.674 4.873 1.00 94.06 168 TYR A O 1
ATOM 1349 N N . ASN A 1 169 ? 13.194 1.849 3.878 1.00 91.00 169 ASN A N 1
ATOM 1350 C CA . ASN A 1 169 ? 13.995 0.712 3.449 1.00 91.00 169 ASN A CA 1
ATOM 1351 C C . ASN A 1 169 ? 15.033 0.311 4.503 1.00 91.00 169 ASN A C 1
ATOM 1353 O O . ASN A 1 169 ? 16.233 0.544 4.354 1.00 91.00 169 ASN A O 1
ATOM 1357 N N . THR A 1 170 ? 14.576 -0.350 5.557 1.00 88.50 170 THR A N 1
ATOM 1358 C CA . THR A 1 170 ? 15.443 -0.888 6.615 1.00 88.50 170 THR A CA 1
ATOM 1359 C C . THR A 1 170 ? 16.065 -2.242 6.255 1.00 88.50 170 THR A C 1
ATOM 1361 O O . THR A 1 170 ? 17.129 -2.590 6.760 1.00 88.50 170 THR A O 1
ATOM 1364 N N . ALA A 1 171 ? 15.465 -2.987 5.320 1.00 86.75 171 ALA A N 1
ATOM 1365 C CA . ALA A 1 171 ? 15.896 -4.338 4.939 1.00 86.75 171 ALA A CA 1
ATOM 1366 C C . ALA A 1 171 ? 16.862 -4.404 3.738 1.00 86.75 171 ALA A C 1
ATOM 1368 O O . ALA A 1 171 ? 17.234 -5.494 3.286 1.00 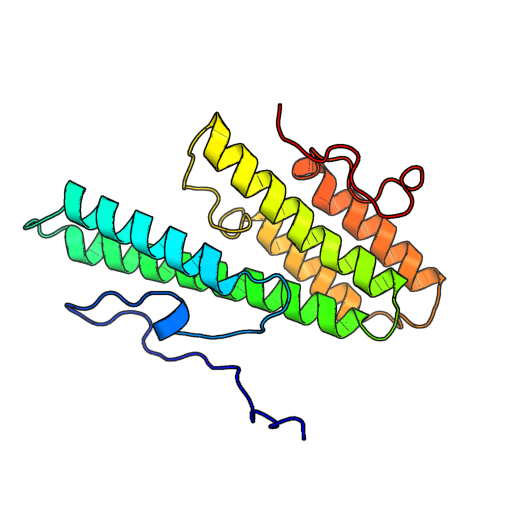86.75 171 ALA A O 1
ATOM 1369 N N . GLY A 1 172 ? 17.274 -3.259 3.188 1.00 86.31 172 GLY A N 1
ATOM 1370 C CA . GLY A 1 172 ? 18.175 -3.205 2.035 1.00 86.31 172 GLY A CA 1
ATOM 1371 C C . GLY A 1 172 ? 17.519 -3.621 0.712 1.00 86.31 172 GLY A C 1
ATOM 1372 O O . GLY A 1 172 ? 18.167 -4.240 -0.130 1.00 86.31 172 GLY A O 1
ATOM 1373 N N . LEU A 1 173 ? 16.246 -3.278 0.517 1.00 88.19 173 LEU A N 1
ATOM 1374 C CA . LEU A 1 173 ? 15.491 -3.421 -0.729 1.00 88.19 173 LEU A CA 1
ATOM 1375 C C . LEU A 1 173 ? 16.205 -2.741 -1.909 1.00 88.19 173 LEU A C 1
ATOM 1377 O O . LEU A 1 173 ? 16.927 -1.753 -1.739 1.00 88.19 173 LEU A O 1
ATOM 1381 N N . CYS A 1 174 ? 15.989 -3.273 -3.114 1.00 84.06 174 CYS A N 1
ATOM 1382 C CA . CYS A 1 174 ? 16.620 -2.845 -4.370 1.00 84.06 174 CYS A CA 1
ATOM 1383 C C . CYS A 1 174 ? 18.155 -2.999 -4.418 1.00 84.06 174 CYS A C 1
ATOM 1385 O O . CYS A 1 174 ? 18.796 -2.497 -5.341 1.00 84.06 174 CYS A O 1
ATOM 1387 N N . ARG A 1 175 ? 18.813 -3.658 -3.464 1.00 79.25 175 ARG A N 1
ATOM 1388 C CA . ARG A 1 175 ? 20.268 -3.873 -3.520 1.00 79.25 175 ARG A CA 1
ATOM 1389 C C . ARG A 1 175 ? 20.666 -4.776 -4.691 1.00 79.25 175 ARG A C 1
ATOM 1391 O O . ARG A 1 175 ? 20.248 -5.925 -4.785 1.00 79.25 175 ARG A O 1
ATOM 1398 N N . THR A 1 176 ? 21.511 -4.254 -5.580 1.00 68.75 176 THR A N 1
ATOM 1399 C CA . THR A 1 176 ? 21.956 -4.967 -6.790 1.00 68.75 176 THR A CA 1
ATOM 1400 C C . THR A 1 176 ? 22.926 -6.107 -6.486 1.00 68.75 176 THR A C 1
ATOM 1402 O O . THR A 1 176 ? 23.106 -6.992 -7.313 1.00 68.75 176 THR A O 1
ATOM 1405 N N . ASP A 1 177 ? 23.559 -6.095 -5.313 1.00 72.56 177 ASP A N 1
ATOM 1406 C CA . ASP A 1 177 ? 24.459 -7.150 -4.844 1.00 72.56 177 ASP A CA 1
ATOM 1407 C C . ASP A 1 177 ? 23.726 -8.338 -4.200 1.00 72.56 177 ASP A C 1
ATOM 1409 O O . ASP A 1 177 ? 24.356 -9.350 -3.903 1.00 72.56 177 ASP A O 1
ATOM 1413 N N . LEU A 1 178 ? 22.402 -8.245 -4.026 1.00 63.94 178 LEU A N 1
ATOM 1414 C CA . LEU A 1 178 ? 21.581 -9.275 -3.385 1.00 63.94 178 LEU A CA 1
ATOM 1415 C C . LEU A 1 178 ? 20.682 -10.053 -4.357 1.00 63.94 178 LEU A C 1
ATOM 1417 O O . LEU A 1 178 ? 19.843 -10.820 -3.898 1.00 63.94 178 LEU A O 1
ATOM 1421 N N . ASN A 1 179 ? 20.857 -9.899 -5.680 1.00 66.06 179 ASN A N 1
ATOM 1422 C CA . ASN A 1 179 ? 20.074 -10.598 -6.717 1.00 66.06 179 ASN A CA 1
ATOM 1423 C C . ASN A 1 179 ? 18.568 -10.631 -6.400 1.00 66.06 179 ASN A C 1
ATOM 1425 O O . ASN A 1 179 ? 17.969 -11.706 -6.353 1.00 66.06 179 ASN A O 1
ATOM 1429 N N . SER A 1 180 ? 17.984 -9.461 -6.124 1.00 63.00 180 SER A N 1
ATOM 1430 C CA . SER A 1 180 ? 16.544 -9.327 -5.857 1.00 63.00 180 SER A CA 1
ATOM 1431 C C . SER A 1 180 ? 16.064 -9.941 -4.531 1.00 63.00 180 SER A C 1
ATOM 1433 O O . SER A 1 180 ? 14.861 -10.053 -4.304 1.00 63.00 180 SER A O 1
ATOM 1435 N N . MET A 1 181 ? 16.984 -10.313 -3.632 1.00 62.19 181 MET A N 1
ATOM 1436 C CA . MET A 1 181 ? 16.685 -10.778 -2.273 1.00 62.19 181 MET A CA 1
ATOM 1437 C C . MET A 1 181 ? 16.927 -9.688 -1.217 1.00 62.19 181 MET A C 1
ATOM 1439 O O . MET A 1 181 ? 17.659 -8.724 -1.443 1.00 62.19 181 MET A O 1
ATOM 1443 N N . TYR A 1 182 ? 16.317 -9.851 -0.042 1.00 62.50 182 TYR A N 1
ATOM 1444 C CA . TYR A 1 182 ? 16.489 -8.947 1.103 1.00 62.50 182 TYR A CA 1
ATOM 1445 C C . TYR A 1 182 ? 17.737 -9.304 1.909 1.00 62.50 182 TYR A C 1
ATOM 1447 O O . TYR A 1 182 ? 18.091 -10.477 2.024 1.00 62.50 182 TYR A O 1
ATOM 1455 N N . ALA A 1 183 ? 18.402 -8.296 2.481 1.00 58.59 183 ALA A N 1
ATOM 1456 C CA . ALA A 1 183 ? 19.639 -8.495 3.242 1.00 58.59 183 ALA A CA 1
ATOM 1457 C C . ALA A 1 183 ? 19.400 -9.239 4.566 1.00 58.59 183 ALA A C 1
ATOM 1459 O O . ALA A 1 183 ? 20.292 -9.930 5.055 1.00 58.59 183 ALA A O 1
ATOM 1460 N N . TYR A 1 184 ? 18.195 -9.096 5.125 1.00 57.31 184 TYR A N 1
ATOM 1461 C CA . TYR A 1 184 ? 17.799 -9.628 6.422 1.00 57.31 184 TYR A CA 1
ATOM 1462 C C . TYR A 1 184 ? 16.497 -10.422 6.288 1.00 57.31 184 TYR A C 1
ATOM 1464 O O . TYR A 1 184 ? 15.502 -9.911 5.779 1.00 57.31 184 TYR A O 1
ATOM 1472 N N . THR A 1 185 ? 16.495 -11.678 6.747 1.00 46.00 185 THR A N 1
ATOM 1473 C CA . THR A 1 185 ? 15.298 -12.544 6.788 1.00 46.00 185 THR A CA 1
ATOM 1474 C C . THR A 1 185 ? 14.748 -12.763 8.201 1.00 46.00 185 THR A C 1
ATOM 1476 O O . THR A 1 185 ? 13.902 -13.631 8.395 1.00 46.00 185 THR A O 1
ATOM 1479 N N . ALA A 1 186 ? 15.194 -11.996 9.195 1.00 42.94 186 ALA A N 1
ATOM 1480 C CA . ALA A 1 186 ? 14.591 -11.951 10.524 1.00 42.94 186 ALA A CA 1
ATOM 1481 C C . ALA A 1 186 ? 14.938 -10.610 11.182 1.00 42.94 186 ALA A C 1
ATOM 1483 O O . ALA A 1 186 ? 16.095 -10.198 11.127 1.00 42.94 186 ALA A O 1
ATOM 1484 N N . ALA A 1 187 ? 13.938 -9.940 11.756 1.00 43.12 187 ALA A N 1
ATOM 1485 C CA . ALA A 1 187 ? 14.154 -8.808 12.649 1.00 43.12 187 ALA A CA 1
ATOM 1486 C C . ALA A 1 187 ? 14.998 -9.273 13.853 1.00 43.12 187 ALA A C 1
ATOM 1488 O O . ALA A 1 187 ? 14.684 -10.314 14.439 1.00 43.12 187 ALA A O 1
ATOM 1489 N N . GLU A 1 188 ? 16.069 -8.542 14.170 1.00 38.53 188 GLU A N 1
ATOM 1490 C CA . GLU A 1 188 ? 16.811 -8.664 15.438 1.00 38.53 188 GLU A CA 1
ATOM 1491 C C . GLU A 1 188 ? 16.187 -7.774 16.518 1.00 38.53 188 GLU A C 1
ATOM 1493 O O . GLU A 1 188 ? 15.797 -6.628 16.193 1.00 38.53 188 GLU A O 1
#

Mean predicted aligned error: 5.4 Å